Protein AF-A0A6L8L0B4-F1 (afdb_monomer)

Sequence (267 aa):
MIQTVIGEPSALVSAFKAFNPDYVDDYWLIHGLTADYLEGDASVHADRLAQELIRVMINWGATLRRAPAPRPVGEISDFLQRKEVFQAIATLSALRLTPPRIESKLRAADRLTELDRRVLELLTMLSDGLFINCTNATYPMKAMLLLTCYTCAFDGQVRDGAQNGGFSGMRGSRFLMADLSNEHTVTVQKIIHMPYILGCAWNDHQDKIVAALTATGQPRLMQLATHPARVFDILLFMQNSRTSAKNGALLRLAQPDRNWYRLVLQT

Structure (mmCIF, N/CA/C/O backbone):
data_AF-A0A6L8L0B4-F1
#
_entry.id   AF-A0A6L8L0B4-F1
#
loop_
_atom_site.group_PDB
_atom_site.id
_atom_site.type_symbol
_atom_site.label_atom_id
_atom_site.label_alt_id
_atom_site.label_comp_id
_atom_site.label_asym_id
_atom_site.label_entity_id
_atom_site.label_seq_id
_atom_site.pdbx_PDB_ins_code
_atom_site.Cartn_x
_atom_site.Cartn_y
_atom_site.Cartn_z
_atom_site.occupancy
_atom_site.B_iso_or_equiv
_atom_site.auth_seq_id
_atom_site.auth_comp_id
_atom_site.auth_asym_id
_atom_site.auth_atom_id
_atom_site.pdbx_PDB_model_num
ATOM 1 N N . MET A 1 1 ? 18.599 -13.790 -11.659 1.00 47.91 1 MET A N 1
ATOM 2 C CA . MET A 1 1 ? 18.638 -12.375 -11.233 1.00 47.91 1 MET A CA 1
ATOM 3 C C . MET A 1 1 ? 17.394 -11.722 -11.799 1.00 47.91 1 MET A C 1
ATOM 5 O O . MET A 1 1 ? 17.176 -11.849 -12.998 1.00 47.91 1 MET A O 1
ATOM 9 N N . ILE A 1 2 ? 16.546 -11.145 -10.949 1.00 59.59 2 ILE A N 1
ATOM 10 C CA . ILE A 1 2 ? 15.384 -10.379 -11.410 1.00 59.59 2 ILE A CA 1
ATOM 11 C C . ILE A 1 2 ? 15.947 -9.072 -11.958 1.00 59.59 2 ILE A C 1
ATOM 13 O O . ILE A 1 2 ? 16.575 -8.332 -11.211 1.00 59.59 2 ILE A O 1
ATOM 17 N N . GLN A 1 3 ? 15.815 -8.840 -13.261 1.00 63.22 3 GLN A N 1
ATOM 18 C CA . GLN A 1 3 ? 16.239 -7.580 -13.864 1.00 63.22 3 GLN A CA 1
ATOM 19 C C . GLN A 1 3 ? 15.029 -6.663 -13.931 1.00 63.22 3 GLN A C 1
ATOM 21 O O . GLN A 1 3 ? 14.022 -6.989 -14.559 1.00 63.22 3 GLN A O 1
ATOM 26 N N . THR A 1 4 ? 15.118 -5.510 -13.285 1.00 75.88 4 THR A N 1
ATOM 27 C CA . THR A 1 4 ? 14.091 -4.481 -13.398 1.00 75.88 4 THR A CA 1
ATOM 28 C C . THR A 1 4 ? 14.592 -3.372 -14.299 1.00 75.88 4 THR A C 1
ATOM 30 O O . THR A 1 4 ? 15.689 -2.858 -14.095 1.00 75.88 4 THR A O 1
ATOM 33 N N . VAL A 1 5 ? 13.808 -3.020 -15.316 1.00 76.56 5 VAL A N 1
ATOM 34 C CA . VAL A 1 5 ? 14.120 -1.907 -16.223 1.00 76.56 5 VAL A CA 1
ATOM 35 C C . VAL A 1 5 ? 13.080 -0.823 -16.021 1.00 76.56 5 VAL A C 1
ATOM 37 O O . VAL A 1 5 ? 11.884 -1.094 -16.127 1.00 76.56 5 VAL A O 1
ATOM 40 N N . ILE A 1 6 ? 13.541 0.395 -15.758 1.00 84.25 6 ILE A N 1
ATOM 41 C CA . ILE A 1 6 ? 12.694 1.577 -15.623 1.00 84.25 6 ILE A CA 1
ATOM 42 C C . ILE A 1 6 ? 12.699 2.358 -16.938 1.00 84.25 6 ILE A C 1
ATOM 44 O O . ILE A 1 6 ? 13.766 2.615 -17.507 1.00 84.25 6 ILE A O 1
ATOM 48 N N . GLY A 1 7 ? 11.509 2.748 -17.398 1.00 83.50 7 GLY A N 1
ATOM 49 C CA . GLY A 1 7 ? 11.293 3.514 -18.626 1.00 83.50 7 GLY A CA 1
ATOM 50 C C . GLY A 1 7 ? 12.016 4.863 -18.651 1.00 83.50 7 GLY A C 1
ATOM 51 O O . GLY A 1 7 ? 12.617 5.294 -17.666 1.00 83.50 7 GLY A O 1
ATOM 52 N N . GLU A 1 8 ? 11.990 5.536 -19.799 1.00 89.88 8 GLU A N 1
ATOM 53 C CA . GLU A 1 8 ? 12.681 6.816 -19.984 1.00 89.88 8 GLU A CA 1
ATOM 54 C C . GLU A 1 8 ? 12.190 7.902 -19.009 1.00 89.88 8 GLU A C 1
ATOM 56 O O . GLU A 1 8 ? 10.998 7.935 -18.687 1.00 89.88 8 GLU A O 1
ATOM 61 N N . PRO A 1 9 ? 13.059 8.831 -18.557 1.00 91.00 9 PRO A N 1
ATOM 62 C CA . PRO A 1 9 ? 12.682 9.859 -17.584 1.00 91.00 9 PRO A CA 1
ATOM 63 C C . PRO A 1 9 ? 11.432 10.660 -17.977 1.00 91.00 9 PRO A C 1
ATOM 65 O O . PRO A 1 9 ? 10.563 10.905 -17.143 1.00 91.00 9 PRO A O 1
ATOM 68 N N . SER A 1 10 ? 11.286 11.013 -19.258 1.00 91.12 10 SER A N 1
ATOM 69 C CA . SER A 1 10 ? 10.114 11.737 -19.772 1.00 91.12 10 SER A CA 1
ATOM 70 C C . SER A 1 10 ? 8.813 10.933 -19.656 1.00 91.12 10 SER A C 1
ATOM 72 O O . SER A 1 10 ? 7.756 11.504 -19.363 1.00 91.12 10 SER A O 1
ATOM 74 N N . ALA A 1 11 ? 8.878 9.610 -19.832 1.00 91.31 11 ALA A N 1
ATOM 75 C CA . ALA A 1 11 ? 7.741 8.715 -19.655 1.00 91.31 11 ALA A CA 1
ATOM 76 C C . ALA A 1 11 ? 7.342 8.614 -18.175 1.00 91.31 11 ALA A C 1
ATOM 78 O O . ALA A 1 11 ? 6.152 8.677 -17.869 1.00 91.31 11 ALA A O 1
ATOM 79 N N . LEU A 1 12 ? 8.318 8.552 -17.259 1.00 93.81 12 LEU A N 1
ATOM 80 C CA . LEU A 1 12 ? 8.064 8.564 -15.812 1.00 93.81 12 LEU A CA 1
ATOM 81 C C . LEU A 1 12 ? 7.389 9.865 -15.366 1.00 93.81 12 LEU A C 1
ATOM 83 O O . LEU A 1 12 ? 6.350 9.823 -14.712 1.00 93.81 12 LEU A O 1
ATOM 87 N N . VAL A 1 13 ? 7.930 11.023 -15.768 1.00 95.25 13 VAL A N 1
ATOM 88 C CA . VAL A 1 13 ? 7.341 12.339 -15.457 1.00 95.25 13 VAL A CA 1
ATOM 89 C C . VAL A 1 13 ? 5.900 12.415 -15.958 1.00 95.25 13 VAL A C 1
ATOM 91 O O . VAL A 1 13 ? 5.010 12.853 -15.230 1.00 95.25 13 VAL A O 1
ATOM 94 N N . SER A 1 14 ? 5.662 11.962 -17.191 1.00 93.38 14 SER A N 1
ATOM 95 C CA . SER A 1 14 ? 4.324 11.946 -17.787 1.00 93.38 14 SER A CA 1
ATOM 96 C C . SER A 1 14 ? 3.371 11.029 -17.021 1.00 93.38 14 SER A C 1
ATOM 98 O O . SER A 1 14 ? 2.227 11.407 -16.788 1.00 93.38 14 SER A O 1
ATOM 100 N N . ALA A 1 15 ? 3.837 9.850 -16.597 1.00 94.19 15 ALA A N 1
ATOM 101 C CA . ALA A 1 15 ? 3.042 8.911 -15.814 1.00 94.19 15 ALA A CA 1
ATOM 102 C C . ALA A 1 15 ? 2.646 9.501 -14.455 1.00 94.19 15 ALA A C 1
ATOM 104 O O . ALA A 1 15 ? 1.469 9.471 -14.110 1.00 94.19 15 ALA A O 1
ATOM 105 N N . PHE A 1 16 ? 3.591 10.098 -13.722 1.00 95.56 16 PHE A N 1
ATOM 106 C CA . PHE A 1 16 ? 3.298 10.730 -12.434 1.00 95.56 16 PHE A CA 1
ATOM 107 C C . PHE A 1 16 ? 2.322 11.903 -12.569 1.00 95.56 16 PHE A C 1
ATOM 109 O O . PHE A 1 16 ? 1.373 11.987 -11.799 1.00 95.56 16 PHE A O 1
ATOM 116 N N . LYS A 1 17 ? 2.502 12.773 -13.573 1.00 94.69 17 LYS A N 1
ATOM 117 C CA . LYS A 1 17 ? 1.595 13.911 -13.811 1.00 94.69 17 LYS A CA 1
ATOM 118 C C . LYS A 1 17 ? 0.189 13.493 -14.242 1.00 94.69 17 LYS A C 1
ATOM 120 O O . LYS A 1 17 ? -0.758 14.224 -13.984 1.00 94.69 17 LYS A O 1
ATOM 125 N N . ALA A 1 18 ? 0.066 12.370 -14.947 1.00 94.06 18 ALA A N 1
ATOM 126 C CA . ALA A 1 18 ? -1.216 11.870 -15.437 1.00 94.06 18 ALA A CA 1
ATOM 127 C C . ALA A 1 18 ? -1.954 10.987 -14.417 1.00 94.06 18 ALA A C 1
ATOM 129 O O . ALA A 1 18 ? -3.111 10.638 -14.653 1.00 94.06 18 ALA A O 1
ATOM 130 N N . PHE A 1 19 ? -1.306 10.601 -13.314 1.00 94.81 19 PHE A N 1
ATOM 131 C CA . PHE A 1 19 ? -1.956 9.852 -12.246 1.00 94.81 19 PHE A CA 1
ATOM 132 C C . PHE A 1 19 ? -2.970 10.735 -11.511 1.00 94.81 19 PHE A C 1
ATOM 134 O O . PHE A 1 19 ? -2.757 11.935 -11.347 1.00 94.81 19 PHE A O 1
ATOM 141 N N . ASN A 1 20 ? -4.089 10.145 -11.084 1.00 94.38 20 ASN A N 1
ATOM 142 C CA . ASN A 1 20 ? -5.169 10.905 -10.464 1.00 94.38 20 ASN A CA 1
ATOM 143 C C . ASN A 1 20 ? -4.686 11.543 -9.137 1.00 94.38 20 ASN A C 1
ATOM 145 O O . ASN A 1 20 ? -4.297 10.796 -8.231 1.00 94.38 20 ASN A O 1
ATOM 149 N N . PRO A 1 21 ? -4.730 12.883 -8.996 1.00 95.00 21 PRO A N 1
ATOM 150 C CA . PRO A 1 21 ? -4.301 13.563 -7.776 1.00 95.00 21 PRO A CA 1
ATOM 151 C C . PRO A 1 21 ? -5.119 13.162 -6.541 1.00 95.00 21 PRO A C 1
ATOM 153 O O . PRO A 1 21 ? -4.540 13.056 -5.465 1.00 95.00 21 PRO A O 1
ATOM 156 N N . ASP A 1 22 ? -6.404 12.823 -6.680 1.00 96.06 22 ASP A N 1
ATOM 157 C CA . ASP A 1 22 ? -7.256 12.434 -5.545 1.00 96.06 22 ASP A CA 1
ATOM 158 C C . ASP A 1 22 ? -6.711 11.190 -4.830 1.00 96.06 22 ASP A C 1
ATOM 160 O O . ASP A 1 22 ? -6.725 11.091 -3.606 1.00 96.06 22 ASP A O 1
ATOM 164 N N . TYR A 1 23 ? -6.143 10.249 -5.589 1.00 95.88 23 TYR A N 1
ATOM 165 C CA . TYR A 1 23 ? -5.505 9.061 -5.025 1.00 95.88 23 TYR A CA 1
ATOM 166 C C . TYR A 1 23 ? -4.212 9.409 -4.275 1.00 95.88 23 TYR A C 1
ATOM 168 O O . TYR A 1 23 ? -3.834 8.707 -3.336 1.00 95.88 23 TYR A O 1
ATOM 176 N N . VAL A 1 24 ? -3.480 10.438 -4.706 1.00 96.25 24 VAL A N 1
ATOM 177 C CA . VAL A 1 24 ? -2.272 10.915 -4.012 1.00 96.25 24 VAL A CA 1
ATOM 178 C C . VAL A 1 24 ? -2.665 11.596 -2.704 1.00 96.25 24 VAL A C 1
ATOM 180 O O . VAL A 1 24 ? -2.041 11.353 -1.674 1.00 96.25 24 VAL A O 1
ATOM 183 N N . ASP A 1 25 ? -3.734 12.379 -2.735 1.00 96.56 25 ASP A N 1
ATOM 184 C CA . ASP A 1 25 ? -4.245 13.127 -1.592 1.00 96.56 25 ASP A CA 1
ATOM 185 C C . ASP A 1 25 ? -4.822 12.209 -0.516 1.00 96.56 25 ASP A C 1
ATOM 187 O O . ASP A 1 25 ? -4.444 12.312 0.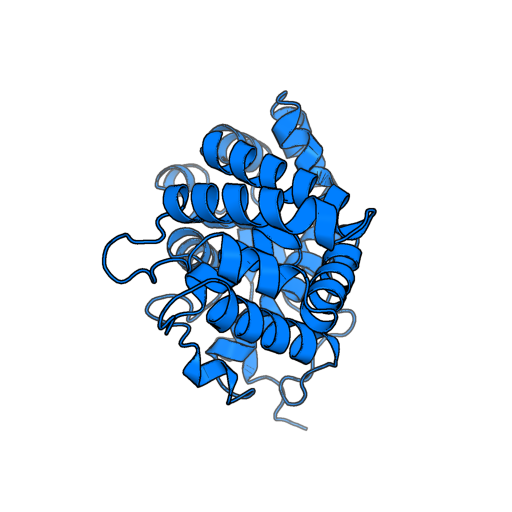652 1.00 96.56 25 ASP A O 1
ATOM 191 N N . ASP A 1 26 ? -5.664 11.254 -0.918 1.00 97.94 26 ASP A N 1
ATOM 192 C CA . ASP A 1 26 ? -6.195 10.223 -0.029 1.00 97.94 26 ASP A CA 1
ATOM 193 C C . ASP A 1 26 ? -5.057 9.395 0.600 1.00 97.94 26 ASP A C 1
ATOM 195 O O . ASP A 1 26 ? -5.096 9.094 1.793 1.00 97.94 26 ASP A O 1
ATOM 199 N N . TYR A 1 27 ? -4.007 9.073 -0.168 1.00 97.75 27 TYR A N 1
ATOM 200 C CA . TYR A 1 27 ? -2.830 8.376 0.357 1.00 97.75 27 TYR A CA 1
ATOM 201 C C . TYR A 1 27 ? -2.120 9.190 1.446 1.00 97.75 27 TYR A C 1
ATOM 203 O O . TYR A 1 27 ? -1.860 8.666 2.529 1.00 97.75 27 TYR A O 1
ATOM 211 N N . TRP A 1 28 ? -1.830 10.469 1.190 1.00 97.50 28 TRP A N 1
ATOM 212 C CA . TRP A 1 28 ? -1.136 11.315 2.162 1.00 97.50 28 TRP A CA 1
ATOM 213 C C . TRP A 1 28 ? -1.956 11.576 3.421 1.00 97.50 28 TRP A C 1
ATOM 215 O O . TRP A 1 28 ? -1.384 11.623 4.509 1.00 97.50 28 TRP A O 1
ATOM 225 N N . LEU A 1 29 ? -3.279 11.694 3.293 1.00 98.12 29 LEU A N 1
ATOM 226 C CA . LEU A 1 29 ? -4.164 11.827 4.443 1.00 98.12 29 LEU A CA 1
ATOM 227 C C . LEU A 1 29 ? -4.059 10.613 5.371 1.00 98.12 29 LEU A C 1
ATOM 229 O O . LEU A 1 29 ? -3.792 10.778 6.561 1.00 98.12 29 LEU A O 1
ATOM 233 N N . ILE A 1 30 ? -4.247 9.400 4.839 1.00 98.44 30 ILE A N 1
ATOM 234 C CA . ILE A 1 30 ? -4.198 8.186 5.666 1.00 98.44 30 ILE A CA 1
ATOM 235 C C . ILE A 1 30 ? -2.802 7.966 6.225 1.00 98.44 30 ILE A C 1
ATOM 237 O O . ILE A 1 30 ? -2.657 7.614 7.393 1.00 98.44 30 ILE A O 1
ATOM 241 N N . HIS A 1 31 ? -1.772 8.214 5.424 1.00 96.00 31 HIS A N 1
ATOM 242 C CA . HIS A 1 31 ? -0.404 8.034 5.871 1.00 96.00 31 HIS A CA 1
ATOM 243 C C . HIS A 1 31 ? -0.030 9.015 6.998 1.00 96.00 31 HIS A C 1
ATOM 245 O O . HIS A 1 31 ? 0.648 8.620 7.945 1.00 96.00 31 HIS A O 1
ATOM 251 N N . GLY A 1 32 ? -0.494 10.269 6.936 1.00 96.75 32 GLY A N 1
ATOM 252 C CA . GLY A 1 32 ? -0.334 11.239 8.025 1.00 96.75 32 GLY A CA 1
ATOM 253 C C . GLY A 1 32 ? -1.047 10.794 9.303 1.00 96.75 32 GLY A C 1
ATOM 254 O O . GLY A 1 32 ? -0.428 10.726 10.358 1.00 96.75 32 GLY A O 1
ATOM 255 N N . LEU A 1 33 ? -2.311 10.375 9.194 1.00 98.25 33 LEU A N 1
ATOM 256 C CA . LEU A 1 33 ? -3.075 9.861 10.339 1.00 98.25 33 LEU A CA 1
ATOM 257 C C . LEU A 1 33 ? -2.487 8.575 10.922 1.00 98.25 33 LEU A C 1
ATOM 259 O O . LEU A 1 33 ? -2.582 8.340 12.122 1.00 98.25 33 LEU A O 1
ATOM 263 N N . THR A 1 34 ? -1.873 7.742 10.083 1.00 97.75 34 THR A N 1
ATOM 264 C CA . THR A 1 34 ? -1.198 6.531 10.548 1.00 97.75 34 THR A CA 1
ATOM 265 C C . THR A 1 34 ? 0.084 6.872 11.301 1.00 97.75 34 THR A C 1
ATOM 267 O O . THR A 1 34 ? 0.393 6.200 12.277 1.00 97.75 34 THR A O 1
ATOM 270 N N . ALA A 1 35 ? 0.814 7.919 10.901 1.00 95.94 35 ALA A N 1
ATOM 271 C CA . ALA A 1 35 ? 1.959 8.403 11.670 1.00 95.94 35 ALA A CA 1
ATOM 272 C C . ALA A 1 35 ? 1.522 8.891 13.060 1.00 95.94 35 ALA A C 1
ATOM 274 O O . ALA A 1 35 ? 2.049 8.392 14.050 1.00 95.94 35 ALA A O 1
ATOM 275 N N . ASP A 1 36 ? 0.490 9.740 13.138 1.00 96.44 36 ASP A N 1
ATOM 276 C CA . ASP A 1 36 ? -0.077 10.198 14.417 1.00 96.44 36 ASP A CA 1
ATOM 277 C C . ASP A 1 36 ? -0.518 9.013 15.295 1.00 96.44 36 ASP A C 1
ATOM 279 O O . ASP A 1 36 ? -0.231 8.964 16.488 1.00 96.44 36 ASP A O 1
ATOM 283 N N . TYR A 1 37 ? -1.179 8.020 14.693 1.00 97.12 37 TYR A N 1
ATOM 284 C CA . TYR A 1 37 ? -1.613 6.802 15.376 1.00 97.12 37 TYR A CA 1
ATOM 285 C C . TYR A 1 37 ? -0.452 5.959 15.916 1.00 97.12 37 TYR A C 1
ATOM 287 O O . TYR A 1 37 ? -0.584 5.404 17.001 1.00 97.12 37 TYR A O 1
ATOM 295 N N . LEU A 1 38 ? 0.667 5.859 15.191 1.00 96.06 38 LEU A N 1
ATOM 296 C CA . LEU A 1 38 ? 1.833 5.068 15.600 1.00 96.06 38 LEU A CA 1
ATOM 297 C C . LEU A 1 38 ? 2.744 5.789 16.604 1.00 96.06 38 LEU A C 1
ATOM 299 O O . LEU A 1 38 ? 3.442 5.125 17.369 1.00 96.06 38 LEU A O 1
ATOM 303 N N . GLU A 1 39 ? 2.777 7.121 16.574 1.00 93.94 39 GLU A N 1
ATOM 304 C CA . GLU A 1 39 ? 3.598 7.948 17.468 1.00 93.94 39 GLU A CA 1
ATOM 305 C C . GLU A 1 39 ? 2.859 8.337 18.759 1.00 93.94 39 GLU A C 1
ATOM 307 O O . GLU A 1 39 ? 3.496 8.565 19.790 1.00 93.94 39 GLU A O 1
ATOM 312 N N . GLY A 1 40 ? 1.528 8.415 18.706 1.00 88.31 40 GLY A N 1
ATOM 313 C CA . GLY A 1 40 ? 0.664 8.814 19.812 1.00 88.31 40 GLY A CA 1
ATOM 314 C C . GLY A 1 40 ? 0.008 7.653 20.560 1.00 88.31 40 GLY A C 1
ATOM 315 O O . GLY A 1 40 ? 0.395 6.488 20.462 1.00 88.31 40 GLY A O 1
ATOM 316 N N . ASP A 1 41 ? -1.026 7.987 21.334 1.00 85.31 41 ASP A N 1
ATOM 317 C CA . ASP A 1 41 ? -1.888 6.989 21.964 1.00 85.31 41 ASP A CA 1
ATOM 318 C C . ASP A 1 41 ? -2.867 6.435 20.920 1.00 85.31 41 ASP A C 1
ATOM 320 O O . ASP A 1 41 ? -3.755 7.144 20.437 1.00 85.31 41 ASP A O 1
ATOM 324 N N . ALA A 1 42 ? -2.710 5.154 20.579 1.00 82.00 42 ALA A N 1
ATOM 325 C CA . ALA A 1 42 ? -3.552 4.461 19.610 1.00 82.00 42 ALA A CA 1
ATOM 326 C C . ALA A 1 42 ? -5.054 4.649 19.888 1.00 82.00 42 ALA A C 1
ATOM 328 O O . ALA A 1 42 ? -5.822 4.805 18.941 1.00 82.00 42 ALA A O 1
ATOM 329 N N . SER A 1 43 ? -5.471 4.700 21.159 1.00 81.12 43 SER A N 1
ATOM 330 C CA . SER A 1 43 ? -6.878 4.891 21.539 1.00 81.12 43 SER A CA 1
ATOM 331 C C . SER A 1 43 ? -7.424 6.272 21.164 1.00 81.12 43 SER A C 1
ATOM 333 O O . SER A 1 43 ? -8.596 6.401 20.822 1.00 81.12 43 SER A O 1
ATOM 335 N N . VAL A 1 44 ? -6.569 7.299 21.145 1.00 88.44 44 VAL A N 1
ATOM 336 C CA . VAL A 1 44 ? -6.939 8.677 20.790 1.00 88.44 44 VAL A CA 1
ATOM 337 C C . VAL A 1 44 ? -7.047 8.851 19.275 1.00 88.44 44 VAL A C 1
ATOM 339 O O . VAL A 1 44 ? -7.895 9.595 18.783 1.00 88.44 44 VAL A O 1
ATOM 342 N N . HIS A 1 45 ? -6.183 8.174 18.519 1.00 94.25 45 HIS A N 1
ATOM 343 C CA . HIS A 1 45 ? -6.058 8.382 17.075 1.00 94.25 45 HIS A CA 1
ATOM 344 C C . HIS A 1 45 ? -6.836 7.361 16.228 1.00 94.25 45 HIS A C 1
ATOM 346 O O . HIS A 1 45 ? -7.128 7.644 15.060 1.00 94.25 45 HIS A O 1
ATOM 352 N N . ALA A 1 46 ? -7.207 6.206 16.794 1.00 96.50 46 ALA A N 1
ATOM 353 C CA . ALA A 1 46 ? -7.885 5.123 16.079 1.00 96.50 46 ALA A CA 1
ATOM 354 C C . ALA A 1 46 ? -9.225 5.545 15.463 1.00 96.50 46 ALA A C 1
ATOM 356 O O . ALA A 1 46 ? -9.469 5.218 14.304 1.00 96.50 46 ALA A O 1
ATOM 357 N N . ASP A 1 47 ? -10.056 6.318 16.172 1.00 96.50 47 ASP A N 1
ATOM 358 C CA . ASP A 1 47 ? -11.367 6.760 15.667 1.00 96.50 47 ASP A CA 1
ATOM 359 C C . ASP A 1 47 ? -11.235 7.587 14.384 1.00 96.50 47 ASP A C 1
ATOM 361 O O . ASP A 1 47 ? -11.905 7.331 13.378 1.00 96.50 47 ASP A O 1
ATOM 365 N N . ARG A 1 48 ? -10.324 8.568 14.398 1.00 96.69 48 ARG A N 1
ATOM 366 C CA . ARG A 1 48 ? -10.090 9.445 13.248 1.00 96.69 48 ARG A CA 1
ATOM 367 C C . ARG A 1 48 ? -9.490 8.675 12.077 1.00 96.69 48 ARG A C 1
ATOM 369 O O . ARG A 1 48 ? -9.909 8.877 10.937 1.00 96.69 48 ARG A O 1
ATOM 376 N N . LEU A 1 49 ? -8.531 7.786 12.348 1.00 98.50 49 LEU A N 1
ATOM 377 C CA . LEU A 1 49 ? -7.944 6.929 11.322 1.00 98.50 49 LEU A CA 1
ATOM 378 C C . LEU A 1 49 ? -8.997 5.989 10.718 1.00 98.50 49 LEU A C 1
ATOM 380 O O . LEU A 1 49 ? -9.066 5.877 9.498 1.00 98.50 49 LEU A O 1
ATOM 384 N N . ALA A 1 50 ? -9.854 5.373 11.535 1.00 98.38 50 ALA A N 1
ATOM 385 C CA . ALA A 1 50 ? -10.936 4.499 11.087 1.00 98.38 50 ALA A CA 1
ATOM 386 C C . ALA A 1 50 ? -11.920 5.234 10.166 1.00 98.38 50 ALA A C 1
ATOM 388 O O . ALA A 1 50 ? -12.245 4.741 9.082 1.00 98.38 50 ALA A O 1
ATOM 389 N N . GLN A 1 51 ? -12.364 6.428 10.571 1.00 98.00 51 GLN A N 1
ATOM 390 C CA . GLN A 1 51 ? -13.295 7.248 9.797 1.00 98.00 51 GLN A CA 1
ATOM 391 C C . G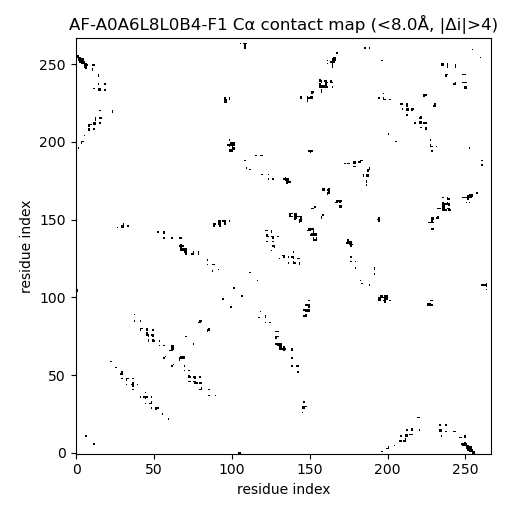LN A 1 51 ? -12.733 7.597 8.413 1.00 98.00 51 GLN A C 1
ATOM 393 O O . GLN A 1 51 ? -13.396 7.371 7.395 1.00 98.00 51 GLN A O 1
ATOM 398 N N . GLU A 1 52 ? -11.507 8.122 8.363 1.00 98.50 52 GLU A N 1
ATOM 399 C CA . GLU A 1 52 ? -10.891 8.521 7.098 1.00 98.50 52 GLU A CA 1
ATOM 400 C C . GLU A 1 52 ? -10.506 7.312 6.246 1.00 98.50 52 GLU A C 1
ATOM 402 O O . GLU A 1 52 ? -10.706 7.338 5.031 1.00 98.50 52 GLU A O 1
ATOM 407 N N . LEU A 1 53 ? -10.040 6.217 6.855 1.00 98.38 53 LEU A N 1
ATOM 408 C CA . LEU A 1 53 ? -9.733 4.984 6.135 1.00 98.38 53 LEU A CA 1
ATOM 409 C C . LEU A 1 53 ? -10.979 4.435 5.437 1.00 98.38 53 LEU A C 1
ATOM 411 O O . LEU A 1 53 ? -10.901 4.084 4.263 1.00 98.38 53 LEU A O 1
ATOM 415 N N . ILE A 1 54 ? -12.140 4.409 6.100 1.00 97.44 54 ILE A N 1
ATOM 416 C CA . ILE A 1 54 ? -13.402 3.997 5.465 1.00 97.44 54 ILE A CA 1
ATOM 417 C C . ILE A 1 54 ? -13.731 4.905 4.279 1.00 97.44 54 ILE A C 1
ATOM 419 O O . ILE A 1 54 ? -14.019 4.399 3.190 1.00 97.44 54 ILE A O 1
ATOM 423 N N . ARG A 1 55 ? -13.668 6.231 4.468 1.00 97.94 55 ARG A N 1
ATOM 424 C CA . ARG A 1 55 ? -13.952 7.208 3.407 1.00 97.94 55 ARG A CA 1
ATOM 425 C C . ARG A 1 55 ? -13.059 6.969 2.189 1.00 97.94 55 ARG A C 1
ATOM 427 O O . ARG A 1 55 ? -13.560 6.852 1.072 1.00 97.94 55 ARG A O 1
ATOM 434 N N . VAL A 1 56 ? -11.752 6.838 2.408 1.00 98.00 56 VAL A N 1
ATOM 435 C CA . VAL A 1 56 ? -10.768 6.580 1.351 1.00 98.00 56 VAL A CA 1
ATOM 436 C C . VAL A 1 56 ? -11.003 5.226 0.689 1.00 98.00 56 VAL A C 1
ATOM 438 O O . VAL A 1 56 ? -10.987 5.128 -0.535 1.00 98.00 56 VAL A O 1
ATOM 441 N N . MET A 1 57 ? -11.287 4.174 1.456 1.00 96.31 57 MET A N 1
ATOM 442 C CA . MET A 1 57 ? -11.563 2.857 0.884 1.00 96.31 57 MET A CA 1
ATOM 443 C C . MET A 1 57 ? -12.807 2.873 -0.010 1.00 96.31 57 MET A C 1
ATOM 445 O O . MET A 1 57 ? -12.786 2.248 -1.072 1.00 96.31 57 MET A O 1
ATOM 449 N N . ILE A 1 58 ? -13.856 3.615 0.365 1.00 95.12 58 ILE A N 1
ATOM 450 C CA . ILE A 1 58 ? -15.049 3.833 -0.470 1.00 95.12 58 ILE A CA 1
ATOM 451 C C . ILE A 1 58 ? -14.688 4.610 -1.741 1.00 95.12 58 ILE A C 1
ATOM 453 O O . ILE A 1 58 ? -15.039 4.159 -2.833 1.00 95.12 58 ILE A O 1
ATOM 457 N N . ASN A 1 59 ? -13.922 5.703 -1.633 1.00 95.06 59 ASN A N 1
ATOM 458 C CA . ASN A 1 59 ? -13.412 6.448 -2.794 1.00 95.06 59 ASN A CA 1
ATOM 459 C C . ASN A 1 59 ? -12.611 5.548 -3.744 1.00 95.06 59 ASN A C 1
ATOM 461 O O . ASN A 1 59 ? -12.713 5.648 -4.965 1.00 95.06 59 ASN A O 1
ATOM 465 N N . TRP A 1 60 ? -11.845 4.614 -3.182 1.00 94.06 60 TRP A N 1
ATOM 466 C CA . TRP A 1 60 ? -11.044 3.646 -3.923 1.00 94.06 60 TRP A CA 1
ATOM 467 C C . TRP A 1 60 ? -11.856 2.425 -4.384 1.00 94.06 60 TRP A C 1
ATOM 469 O O . TRP A 1 60 ? -11.278 1.449 -4.880 1.00 94.06 60 TRP A O 1
ATOM 479 N N . GLY A 1 61 ? -13.184 2.470 -4.259 1.00 91.19 61 GLY A N 1
ATOM 480 C CA . GLY A 1 61 ? -14.127 1.528 -4.849 1.00 91.19 61 GLY A CA 1
ATOM 481 C C . GLY A 1 61 ? -14.652 0.435 -3.920 1.00 91.19 61 GLY A C 1
ATOM 482 O O . GLY A 1 61 ? -15.329 -0.475 -4.403 1.00 91.19 61 GLY A O 1
ATOM 483 N N . ALA A 1 62 ? -14.381 0.485 -2.610 1.00 86.31 62 ALA A N 1
ATOM 484 C CA . ALA A 1 62 ? -15.065 -0.397 -1.661 1.00 86.31 62 ALA A CA 1
ATOM 485 C C . ALA A 1 62 ? -16.582 -0.187 -1.781 1.00 86.31 62 ALA A C 1
ATOM 487 O O . ALA A 1 62 ? -17.025 0.888 -2.174 1.00 86.31 62 ALA A O 1
ATOM 488 N N . THR A 1 63 ? -17.384 -1.214 -1.486 1.00 85.62 63 THR A N 1
ATOM 489 C CA . THR A 1 63 ? -18.847 -1.268 -1.732 1.00 85.62 63 THR A CA 1
ATOM 490 C C . THR A 1 63 ? -19.299 -1.318 -3.203 1.00 85.62 63 THR A C 1
ATOM 492 O O . THR A 1 63 ? -20.457 -1.642 -3.471 1.00 85.62 63 THR A O 1
ATOM 495 N N . LEU A 1 64 ? -18.414 -1.099 -4.185 1.00 85.81 64 LEU A N 1
ATOM 496 C CA . LEU A 1 64 ? -18.770 -1.243 -5.601 1.00 85.81 64 LEU A CA 1
ATOM 497 C C . LEU A 1 64 ? -18.760 -2.713 -6.041 1.00 85.81 64 LEU A C 1
ATOM 499 O O . LEU A 1 64 ? -17.801 -3.434 -5.812 1.00 85.81 64 LEU A O 1
ATOM 503 N N . ARG A 1 65 ? -19.816 -3.153 -6.735 1.00 71.62 65 ARG A N 1
ATOM 504 C CA . ARG A 1 65 ? -19.954 -4.421 -7.494 1.00 71.62 65 ARG A CA 1
ATOM 505 C C . ARG A 1 65 ? -18.916 -5.524 -7.166 1.00 71.62 65 ARG A C 1
ATOM 507 O O . ARG A 1 65 ? -17.888 -5.638 -7.831 1.00 71.62 65 ARG A O 1
ATOM 514 N N . ARG A 1 66 ? -19.250 -6.411 -6.215 1.00 79.50 66 ARG A N 1
ATOM 515 C CA . ARG A 1 66 ? -18.413 -7.526 -5.693 1.00 79.50 66 ARG A CA 1
ATOM 516 C C . ARG A 1 66 ? -17.228 -7.110 -4.802 1.00 79.50 66 ARG A C 1
ATOM 518 O O . ARG A 1 66 ? -16.484 -7.987 -4.371 1.00 79.50 66 ARG A O 1
ATOM 525 N N . ALA A 1 67 ? -17.046 -5.822 -4.520 1.00 86.56 67 ALA A N 1
ATOM 526 C CA . ALA A 1 67 ? -16.190 -5.358 -3.433 1.00 86.56 67 ALA A CA 1
ATOM 527 C C . ALA A 1 67 ? -16.831 -5.667 -2.072 1.00 86.56 67 ALA A C 1
ATOM 529 O O . ALA A 1 67 ? -18.060 -5.643 -1.967 1.00 86.56 67 ALA A O 1
ATOM 530 N N . PRO A 1 68 ? -16.025 -5.919 -1.030 1.00 91.00 68 PRO A N 1
ATOM 531 C CA . PRO A 1 68 ? -16.539 -6.018 0.320 1.00 91.00 68 PRO A CA 1
ATOM 532 C C . PRO A 1 68 ? -17.050 -4.654 0.802 1.00 91.00 68 PRO A C 1
ATOM 534 O O . PRO A 1 68 ? -16.577 -3.597 0.365 1.00 91.00 68 PRO A O 1
ATOM 537 N N . ALA A 1 69 ? -18.006 -4.691 1.725 1.00 94.19 69 ALA A N 1
ATOM 538 C CA . ALA A 1 69 ? -18.394 -3.514 2.487 1.00 94.19 69 ALA A CA 1
ATOM 539 C C . ALA A 1 69 ? -17.430 -3.334 3.671 1.00 94.19 69 ALA A C 1
ATOM 541 O O . ALA A 1 69 ? -17.068 -4.337 4.296 1.00 94.19 69 ALA A O 1
ATOM 542 N N . PRO A 1 70 ? -16.999 -2.101 3.983 1.00 96.38 70 PRO A N 1
ATOM 543 C CA . PRO A 1 70 ? -16.270 -1.845 5.214 1.00 96.38 70 PRO A CA 1
ATOM 544 C C . PRO A 1 70 ? -17.170 -2.093 6.431 1.00 96.38 70 PRO A C 1
ATOM 546 O O . PRO A 1 70 ? -18.394 -1.955 6.351 1.00 96.38 70 PRO A O 1
ATOM 549 N N . ARG A 1 71 ? -16.561 -2.458 7.557 1.00 97.31 71 ARG A N 1
ATOM 550 C CA . ARG A 1 71 ? -17.236 -2.500 8.858 1.00 97.31 71 ARG A CA 1
ATOM 551 C C . ARG A 1 71 ? -17.567 -1.082 9.353 1.00 97.31 71 ARG A C 1
ATOM 553 O O . ARG A 1 71 ? -16.981 -0.113 8.864 1.00 97.31 71 ARG A O 1
ATOM 560 N N . PRO A 1 72 ? -18.499 -0.935 10.311 1.00 97.00 72 PRO A N 1
ATOM 561 C CA . PRO A 1 72 ? -18.768 0.343 10.964 1.00 97.00 72 PRO A CA 1
ATOM 562 C C . PRO A 1 72 ? -17.512 0.965 11.592 1.00 97.00 72 PRO A C 1
ATOM 564 O O . PRO A 1 72 ? -16.634 0.247 12.065 1.00 97.00 72 PRO A O 1
ATOM 567 N N . VAL A 1 73 ? -17.463 2.302 11.656 1.00 96.94 73 VAL A N 1
ATOM 568 C CA . VAL A 1 73 ? -16.314 3.065 12.191 1.00 96.94 73 VAL A CA 1
ATOM 569 C C . VAL A 1 73 ? -15.898 2.576 13.581 1.00 96.94 73 VAL A C 1
ATOM 571 O O . VAL A 1 73 ? -14.714 2.349 13.794 1.00 96.94 73 VAL A O 1
ATOM 574 N N . GLY A 1 74 ? -16.857 2.357 14.490 1.00 97.56 74 GLY A N 1
ATOM 575 C CA . GLY A 1 74 ? -16.570 1.880 15.849 1.00 97.56 74 GLY A CA 1
ATOM 576 C C . GLY A 1 74 ? -15.871 0.518 15.873 1.00 97.56 74 GLY A C 1
ATOM 577 O O . GLY A 1 74 ? -14.855 0.369 16.536 1.00 97.56 74 GLY A O 1
ATOM 578 N N . GLU A 1 75 ? -16.328 -0.443 15.062 1.00 98.12 75 GLU A N 1
ATOM 579 C CA . GLU A 1 75 ? -15.681 -1.762 14.969 1.00 98.12 75 GLU A CA 1
ATOM 580 C C . GLU A 1 75 ? -14.256 -1.673 14.407 1.00 98.12 75 GLU A C 1
ATOM 582 O O . GLU A 1 75 ? -13.367 -2.403 14.849 1.00 98.12 75 GLU A O 1
ATOM 587 N N . ILE A 1 76 ? -14.029 -0.789 13.429 1.00 98.25 76 ILE A N 1
ATOM 588 C CA . ILE A 1 76 ? -12.693 -0.570 12.863 1.00 98.25 76 ILE A CA 1
ATOM 589 C C . ILE A 1 76 ? -11.784 0.132 13.873 1.00 98.25 76 ILE A C 1
ATOM 591 O O . ILE A 1 76 ? -10.615 -0.231 13.977 1.00 98.25 76 ILE A O 1
ATOM 595 N N . SER A 1 77 ? -12.302 1.098 14.631 1.00 97.94 77 SER A N 1
ATOM 596 C CA . SER A 1 77 ? -11.545 1.752 15.698 1.00 97.94 77 SER A CA 1
ATOM 597 C C . SER A 1 77 ? -11.120 0.748 16.768 1.00 97.94 77 SER A C 1
ATOM 599 O O . SER A 1 77 ? -9.929 0.629 17.055 1.00 97.94 77 SER A O 1
ATOM 601 N N . ASP A 1 78 ? -12.054 -0.066 17.266 1.00 97.69 78 ASP A N 1
ATOM 602 C CA . ASP A 1 78 ? -11.765 -1.129 18.234 1.00 97.69 78 ASP A CA 1
ATOM 603 C C . ASP A 1 78 ? -10.733 -2.126 17.688 1.00 97.69 78 ASP A C 1
ATOM 605 O O . ASP A 1 78 ? -9.861 -2.606 18.413 1.00 97.69 78 ASP A O 1
ATOM 609 N N . PHE A 1 79 ? -10.806 -2.445 16.392 1.00 98.12 79 PHE A N 1
ATOM 610 C CA . PHE A 1 79 ? -9.813 -3.272 15.712 1.00 98.12 79 PHE A CA 1
ATOM 611 C C . PHE A 1 79 ? -8.425 -2.617 15.681 1.00 98.12 79 PHE A C 1
ATOM 613 O O . PHE A 1 79 ? -7.442 -3.280 16.010 1.00 98.12 79 PHE A O 1
ATOM 620 N N . LEU A 1 80 ? -8.330 -1.332 15.331 1.00 98.12 80 LEU A N 1
ATOM 621 C CA . LEU A 1 80 ? -7.065 -0.592 15.302 1.00 98.12 80 LEU A CA 1
ATOM 622 C C . LEU A 1 80 ? -6.456 -0.425 16.701 1.00 98.12 80 LEU A C 1
ATOM 624 O O . LEU A 1 80 ? -5.243 -0.310 16.825 1.00 98.12 80 LEU A O 1
ATOM 628 N N . GLN A 1 81 ? -7.249 -0.457 17.767 1.00 96.69 81 GLN A N 1
ATOM 629 C CA . GLN A 1 81 ? -6.735 -0.395 19.140 1.00 96.69 81 GLN A CA 1
ATOM 630 C C . GLN A 1 81 ? -6.125 -1.719 19.627 1.00 96.69 81 GLN A C 1
ATOM 632 O O . GLN A 1 81 ? -5.464 -1.756 20.668 1.00 96.69 81 GLN A O 1
ATOM 637 N N . ARG A 1 82 ? -6.301 -2.821 18.887 1.00 96.62 82 ARG A N 1
ATOM 638 C CA . ARG A 1 82 ? -5.706 -4.109 19.254 1.00 96.62 82 ARG A CA 1
ATOM 639 C C . ARG A 1 82 ? -4.189 -4.049 19.135 1.00 96.62 82 ARG A C 1
ATOM 641 O O . ARG A 1 82 ? -3.635 -3.643 18.111 1.00 96.62 82 ARG A O 1
ATOM 648 N N . LYS A 1 83 ? -3.505 -4.518 20.178 1.00 95.75 83 LYS A N 1
ATOM 649 C CA . LYS A 1 83 ? -2.043 -4.456 20.290 1.00 95.75 83 LYS A CA 1
ATOM 650 C C . LYS A 1 83 ? -1.341 -5.151 19.124 1.00 95.75 83 LYS A C 1
ATOM 652 O O . LYS A 1 83 ? -0.363 -4.631 18.597 1.00 95.75 83 LYS A O 1
ATOM 657 N N . GLU A 1 84 ? -1.833 -6.313 18.717 1.00 96.44 84 GLU A N 1
ATOM 658 C CA . GLU A 1 84 ? -1.288 -7.099 17.614 1.00 96.44 84 GLU A CA 1
ATOM 659 C C . GLU A 1 84 ? -1.407 -6.380 16.261 1.00 96.44 84 GLU A C 1
ATOM 661 O O . GLU A 1 84 ? -0.481 -6.436 15.452 1.00 96.44 84 GLU A O 1
ATOM 666 N N . VAL A 1 85 ? -2.495 -5.633 16.046 1.00 96.94 85 VAL A N 1
ATOM 667 C CA . VAL A 1 85 ? -2.716 -4.836 14.831 1.00 96.94 85 VAL A CA 1
ATOM 668 C C . VAL A 1 85 ? -1.762 -3.650 14.812 1.00 96.94 85 VAL A C 1
ATOM 670 O O . VAL A 1 85 ? -1.045 -3.462 13.827 1.00 96.94 85 VAL A O 1
ATOM 673 N N . PHE A 1 86 ? -1.690 -2.909 15.922 1.00 96.69 86 PHE A N 1
ATOM 674 C CA . PHE A 1 86 ? -0.753 -1.799 16.090 1.00 96.69 86 PHE A CA 1
ATOM 675 C C . PHE A 1 86 ? 0.685 -2.239 15.793 1.00 96.69 86 PHE A C 1
ATOM 677 O O . PHE A 1 86 ? 1.376 -1.636 14.973 1.00 96.69 86 PHE A O 1
ATOM 684 N N . GLN A 1 87 ? 1.129 -3.334 16.418 1.00 95.94 87 GLN A N 1
ATOM 685 C CA . GLN A 1 87 ? 2.488 -3.850 16.256 1.00 95.94 87 GLN A CA 1
ATOM 686 C C . GLN A 1 87 ? 2.776 -4.299 14.820 1.00 95.94 87 GLN A C 1
ATOM 688 O O . GLN A 1 87 ? 3.865 -4.034 14.304 1.00 95.94 87 GLN A O 1
ATOM 693 N N . ALA A 1 88 ? 1.821 -4.953 14.157 1.00 96.50 88 ALA A N 1
ATOM 694 C CA . ALA A 1 88 ? 1.983 -5.381 12.773 1.00 96.50 88 ALA A CA 1
ATOM 695 C C . ALA A 1 88 ? 2.080 -4.191 11.802 1.00 96.50 88 ALA A C 1
ATOM 697 O O . ALA A 1 88 ? 2.964 -4.181 10.941 1.00 96.50 88 ALA A O 1
ATOM 698 N N . ILE A 1 89 ? 1.238 -3.162 11.972 1.00 97.50 89 ILE A N 1
ATOM 699 C CA . ILE A 1 89 ? 1.314 -1.920 11.186 1.00 97.50 89 ILE A CA 1
ATOM 700 C C . ILE A 1 89 ? 2.661 -1.232 11.436 1.00 97.50 89 ILE A C 1
ATOM 702 O O . ILE A 1 89 ? 3.374 -0.942 10.478 1.00 97.50 89 ILE A O 1
ATOM 706 N N . ALA A 1 90 ? 3.057 -1.041 12.699 1.00 96.06 90 ALA A N 1
ATOM 707 C CA . ALA A 1 90 ? 4.325 -0.407 13.063 1.00 96.06 90 ALA A CA 1
ATOM 708 C C . ALA A 1 90 ? 5.538 -1.116 12.433 1.00 96.06 90 ALA A C 1
ATOM 710 O O . ALA A 1 90 ? 6.409 -0.469 11.848 1.00 96.06 90 ALA A O 1
ATOM 711 N N . THR A 1 91 ? 5.565 -2.452 12.508 1.00 94.62 91 THR A N 1
ATOM 712 C CA . THR A 1 91 ? 6.657 -3.282 11.977 1.00 94.62 91 THR A CA 1
ATOM 713 C C . THR A 1 91 ? 6.833 -3.086 10.475 1.00 94.62 91 THR A C 1
ATOM 715 O O . THR A 1 91 ? 7.950 -2.881 10.004 1.00 94.62 91 THR A O 1
ATOM 718 N N . LEU A 1 92 ? 5.740 -3.129 9.708 1.00 95.12 92 LEU A N 1
ATOM 719 C CA . LEU A 1 92 ? 5.815 -2.967 8.257 1.00 95.12 92 LEU A CA 1
ATOM 720 C C . LEU A 1 92 ? 6.059 -1.508 7.847 1.00 95.12 92 LEU A C 1
ATOM 722 O O . LEU A 1 92 ? 6.829 -1.268 6.917 1.00 95.12 92 LEU A O 1
ATOM 726 N N . SER A 1 93 ? 5.485 -0.537 8.564 1.00 94.81 93 SER A N 1
ATOM 727 C CA . SER A 1 93 ? 5.722 0.897 8.336 1.00 94.81 93 SER A CA 1
ATOM 728 C C . SER A 1 93 ? 7.187 1.292 8.518 1.00 94.81 93 SER A C 1
ATOM 730 O O . SER A 1 93 ? 7.691 2.146 7.784 1.00 94.81 93 SER A O 1
ATOM 732 N N . ALA A 1 94 ? 7.899 0.649 9.449 1.00 92.81 94 ALA A N 1
ATOM 733 C CA . ALA A 1 94 ? 9.327 0.876 9.665 1.00 92.81 94 ALA A CA 1
ATOM 734 C C . ALA A 1 94 ? 10.187 0.500 8.442 1.00 92.81 94 ALA A C 1
ATOM 736 O O . ALA A 1 94 ? 11.271 1.052 8.254 1.00 92.81 94 ALA A O 1
ATOM 737 N N . LEU A 1 95 ? 9.696 -0.393 7.576 1.00 90.25 95 LEU A N 1
ATOM 738 C CA . LEU A 1 95 ? 10.402 -0.844 6.375 1.00 90.25 95 LEU A CA 1
ATOM 739 C C . LEU A 1 95 ? 10.145 0.038 5.145 1.00 90.25 95 LEU A C 1
ATOM 741 O O . LEU A 1 95 ? 10.730 -0.218 4.094 1.00 90.25 95 LEU A O 1
ATOM 745 N N . ARG A 1 96 ? 9.306 1.084 5.229 1.00 90.19 96 ARG A N 1
ATOM 746 C CA . ARG A 1 96 ? 8.944 1.880 4.038 1.00 90.19 96 ARG A CA 1
ATOM 747 C C . ARG A 1 96 ? 10.140 2.566 3.375 1.00 90.19 96 ARG A C 1
ATOM 749 O O . ARG A 1 96 ? 10.176 2.658 2.155 1.00 90.19 96 ARG A O 1
ATOM 756 N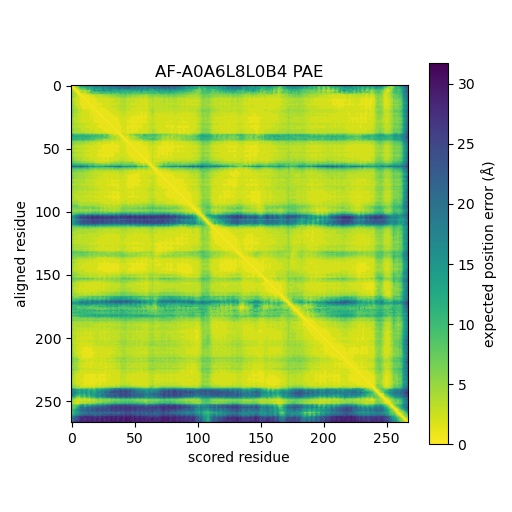 N . LEU A 1 97 ? 11.097 3.061 4.167 1.00 85.88 97 LEU A N 1
ATOM 757 C CA . LEU A 1 97 ? 12.260 3.807 3.660 1.00 85.88 97 LEU A CA 1
ATOM 758 C C . LEU A 1 97 ? 13.329 2.878 3.083 1.00 85.88 97 LEU A C 1
ATOM 760 O O . LEU A 1 97 ? 14.060 3.261 2.173 1.00 85.88 97 LEU A O 1
ATOM 764 N N . THR A 1 98 ? 13.385 1.655 3.603 1.00 87.00 98 THR A N 1
ATOM 765 C CA . THR A 1 98 ? 14.362 0.638 3.225 1.00 87.00 98 THR A CA 1
ATOM 766 C C . THR A 1 98 ? 13.595 -0.611 2.803 1.00 87.00 98 THR A C 1
ATOM 768 O O . THR A 1 98 ? 13.530 -1.580 3.566 1.00 87.00 98 THR A O 1
ATOM 771 N N . PRO A 1 99 ? 12.949 -0.583 1.620 1.00 86.25 99 PRO A N 1
ATOM 772 C CA . PRO A 1 99 ? 12.130 -1.695 1.172 1.00 86.25 99 PRO A CA 1
ATOM 773 C C . PRO A 1 99 ? 12.984 -2.968 1.104 1.00 86.25 99 PRO A C 1
ATOM 775 O O . PRO A 1 99 ? 14.161 -2.904 0.728 1.00 86.25 99 PRO A O 1
ATOM 778 N N . PRO A 1 100 ? 12.418 -4.132 1.461 1.00 86.94 100 PRO A N 1
ATOM 779 C CA . PRO A 1 100 ? 13.161 -5.382 1.426 1.00 86.94 100 PRO A CA 1
ATOM 780 C C . PRO A 1 100 ? 13.656 -5.659 0.003 1.00 86.94 100 PRO A C 1
ATOM 782 O O . PRO A 1 100 ? 12.971 -5.349 -0.967 1.00 86.94 100 PRO A O 1
ATOM 785 N N . ARG A 1 101 ? 14.836 -6.266 -0.139 1.00 83.69 101 ARG A N 1
ATOM 786 C CA . ARG A 1 101 ? 15.430 -6.605 -1.441 1.00 83.69 101 ARG A CA 1
ATOM 787 C C . ARG A 1 101 ? 16.020 -8.010 -1.427 1.00 83.69 101 ARG A C 1
ATOM 789 O O . ARG A 1 101 ? 16.308 -8.568 -0.371 1.00 83.69 101 ARG A O 1
ATOM 796 N N . ILE A 1 102 ? 16.198 -8.587 -2.608 1.00 76.38 102 ILE A N 1
ATOM 797 C CA . ILE A 1 102 ? 16.817 -9.904 -2.783 1.00 76.38 102 ILE A CA 1
ATOM 798 C C . ILE A 1 102 ? 18.340 -9.723 -2.840 1.00 76.38 102 ILE A C 1
ATOM 800 O O . ILE A 1 102 ? 18.864 -9.258 -3.848 1.00 76.38 102 ILE A O 1
ATOM 804 N N . GLU A 1 103 ? 19.051 -10.080 -1.767 1.00 65.69 103 GLU A N 1
ATOM 805 C CA . GLU A 1 103 ? 20.510 -9.876 -1.670 1.00 65.69 103 GLU A CA 1
ATOM 806 C C . GLU A 1 103 ? 21.343 -11.005 -2.299 1.00 65.69 103 GLU A C 1
ATOM 808 O O . GLU A 1 103 ? 22.458 -10.775 -2.761 1.00 65.69 103 GLU A O 1
ATOM 813 N N . SER A 1 104 ? 20.805 -12.225 -2.385 1.00 55.06 104 SER A N 1
ATOM 814 C CA . SER A 1 104 ? 21.464 -13.372 -3.021 1.00 55.06 104 SER A CA 1
ATOM 815 C C . SER A 1 104 ? 20.522 -14.049 -4.019 1.00 55.06 104 SER A C 1
ATOM 817 O O . SER A 1 104 ? 19.303 -13.975 -3.896 1.00 55.06 104 SER A O 1
ATOM 819 N N . LYS A 1 105 ? 21.085 -14.650 -5.076 1.00 51.50 105 LYS A N 1
ATOM 820 C CA . LYS A 1 105 ? 20.414 -14.945 -6.360 1.00 51.50 105 LYS A CA 1
ATOM 821 C C . LYS A 1 105 ? 19.109 -15.753 -6.317 1.00 51.50 105 LYS A C 1
ATOM 823 O O . LYS A 1 105 ? 18.470 -15.796 -7.365 1.00 51.50 105 LYS A O 1
ATOM 828 N N . LEU A 1 106 ? 18.689 -16.324 -5.191 1.00 53.41 106 LEU A N 1
ATOM 829 C CA . LEU A 1 106 ? 17.414 -17.014 -5.024 1.00 53.41 106 LEU A CA 1
ATOM 830 C C . LEU A 1 106 ? 16.891 -16.791 -3.602 1.00 53.41 106 LEU A C 1
ATOM 832 O O . LEU A 1 106 ? 17.498 -17.240 -2.634 1.00 53.41 106 LEU A O 1
ATOM 836 N N . ARG A 1 107 ? 15.724 -16.156 -3.473 1.00 59.03 107 ARG A N 1
ATOM 837 C CA . ARG A 1 107 ? 14.890 -16.379 -2.294 1.00 59.03 107 ARG A CA 1
ATOM 838 C C . ARG A 1 107 ? 14.345 -17.795 -2.417 1.00 59.03 107 ARG A C 1
ATOM 840 O O . ARG A 1 107 ? 13.654 -18.083 -3.394 1.00 59.03 107 ARG A O 1
ATOM 847 N N . ALA A 1 108 ? 14.700 -18.664 -1.479 1.00 54.84 108 ALA A N 1
ATOM 848 C CA . ALA A 1 108 ? 14.225 -20.035 -1.477 1.00 54.84 108 ALA A CA 1
ATOM 849 C C . ALA A 1 108 ? 12.682 -20.022 -1.376 1.00 54.84 108 ALA A C 1
ATOM 851 O O . ALA A 1 108 ? 12.128 -19.512 -0.404 1.00 54.84 108 ALA A O 1
ATOM 852 N N . ALA A 1 109 ? 11.986 -20.476 -2.423 1.00 55.44 109 ALA A N 1
ATOM 853 C CA . ALA A 1 109 ? 10.522 -20.439 -2.527 1.00 55.44 109 ALA A CA 1
ATOM 854 C C . ALA A 1 109 ? 9.834 -21.432 -1.569 1.00 55.44 109 ALA A C 1
ATOM 856 O O . ALA A 1 109 ? 8.611 -21.459 -1.455 1.00 55.44 109 ALA A O 1
ATOM 857 N N . ASP A 1 110 ? 10.622 -22.272 -0.903 1.00 54.56 110 ASP A N 1
ATOM 858 C CA . ASP A 1 110 ? 10.186 -23.357 -0.037 1.00 54.56 110 ASP A CA 1
ATOM 859 C C . ASP A 1 110 ? 9.992 -22.930 1.425 1.00 54.56 110 ASP A C 1
ATOM 861 O O . ASP A 1 110 ? 9.390 -23.687 2.188 1.00 54.56 110 ASP A O 1
ATOM 865 N N . ARG A 1 111 ? 10.445 -21.733 1.838 1.00 64.56 111 ARG A N 1
ATOM 866 C CA . ARG A 1 111 ? 10.263 -21.253 3.218 1.00 64.56 111 ARG A CA 1
ATOM 867 C C . ARG A 1 111 ? 9.886 -19.781 3.297 1.00 64.56 111 ARG A C 1
ATOM 869 O O . ARG A 1 111 ? 10.667 -18.902 2.935 1.00 64.56 111 ARG A O 1
ATOM 876 N N . LEU A 1 112 ? 8.717 -19.521 3.886 1.00 74.31 112 LEU A N 1
ATOM 877 C CA . LEU A 1 112 ? 8.352 -18.181 4.327 1.00 74.31 112 LEU A CA 1
ATOM 878 C C . LEU A 1 112 ? 9.356 -17.674 5.363 1.00 74.31 112 LEU A C 1
ATOM 880 O O . LEU A 1 112 ? 9.654 -18.342 6.363 1.00 74.31 112 LEU A O 1
ATOM 884 N N . THR A 1 113 ? 9.855 -16.468 5.122 1.00 84.31 113 THR A N 1
ATOM 885 C CA . THR A 1 113 ? 10.588 -15.692 6.120 1.00 84.31 113 THR A CA 1
ATOM 886 C C . THR A 1 113 ? 9.624 -15.212 7.205 1.00 84.31 113 THR A C 1
ATOM 888 O O . THR A 1 113 ? 8.408 -15.207 7.016 1.00 84.31 113 THR A O 1
ATOM 891 N N . GLU A 1 114 ? 10.154 -14.774 8.346 1.00 86.38 114 GLU A N 1
ATOM 892 C CA . GLU A 1 114 ? 9.321 -14.150 9.382 1.00 86.38 114 GLU A CA 1
ATOM 893 C C . GLU A 1 114 ? 8.562 -12.933 8.837 1.00 86.38 114 GLU A C 1
ATOM 895 O O . GLU A 1 114 ? 7.375 -12.778 9.100 1.00 86.38 114 GLU A O 1
ATOM 900 N N . LEU A 1 115 ? 9.207 -12.120 7.994 1.00 88.56 115 LEU A N 1
ATOM 901 C CA . LEU A 1 115 ? 8.562 -10.964 7.375 1.00 88.56 115 LEU A CA 1
ATOM 902 C C . LEU A 1 115 ? 7.373 -11.367 6.487 1.00 88.56 115 LEU A C 1
ATOM 904 O O . LEU A 1 115 ? 6.348 -10.695 6.511 1.00 88.56 115 LEU A O 1
ATOM 908 N N . ASP A 1 116 ? 7.464 -12.484 5.761 1.00 89.44 116 ASP A N 1
ATOM 909 C CA . ASP A 1 116 ? 6.342 -12.976 4.947 1.00 89.44 116 ASP A CA 1
ATOM 910 C C . ASP A 1 116 ? 5.144 -13.357 5.794 1.00 89.44 116 ASP A C 1
ATOM 912 O O . ASP A 1 116 ? 4.016 -12.996 5.459 1.00 89.44 116 ASP A O 1
ATOM 916 N N . ARG A 1 117 ? 5.393 -14.061 6.905 1.00 89.81 117 ARG A N 1
ATOM 917 C CA . ARG A 1 117 ? 4.333 -14.432 7.843 1.00 89.81 117 ARG A CA 1
ATOM 918 C C . ARG A 1 117 ? 3.648 -13.185 8.378 1.00 89.81 117 ARG A C 1
ATOM 920 O O . ARG A 1 117 ? 2.430 -13.105 8.305 1.00 89.81 117 ARG A O 1
ATOM 927 N N . ARG A 1 118 ? 4.413 -12.161 8.773 1.00 91.44 118 ARG A N 1
ATOM 928 C CA . ARG A 1 118 ? 3.859 -10.874 9.236 1.00 91.44 118 ARG A CA 1
ATOM 929 C C . ARG A 1 118 ? 2.999 -10.175 8.190 1.00 91.44 118 ARG A C 1
ATOM 931 O O . ARG A 1 118 ? 1.958 -9.619 8.532 1.00 91.44 118 ARG A O 1
ATOM 938 N N . VAL A 1 119 ? 3.402 -10.216 6.922 1.00 92.88 119 VAL A N 1
ATOM 939 C CA . VAL A 1 119 ? 2.612 -9.653 5.818 1.00 92.88 119 VAL A CA 1
ATOM 940 C C . VAL A 1 119 ? 1.290 -10.403 5.663 1.00 92.88 119 VAL A C 1
ATOM 942 O O . VAL A 1 119 ? 0.240 -9.770 5.580 1.00 92.88 119 VAL A O 1
ATOM 945 N N . LEU A 1 120 ? 1.313 -11.737 5.652 1.00 93.12 120 LEU A N 1
ATOM 946 C CA . LEU A 1 120 ? 0.105 -12.556 5.496 1.00 93.12 120 LEU A CA 1
ATOM 947 C C . LEU A 1 120 ? -0.825 -12.472 6.716 1.00 93.12 120 LEU A C 1
ATOM 949 O O . LEU A 1 120 ? -2.045 -12.381 6.551 1.00 93.12 120 LEU A O 1
ATOM 953 N N . GLU A 1 121 ? -0.259 -12.440 7.922 1.00 93.69 121 GLU A N 1
ATOM 954 C CA . GLU A 1 121 ? -0.973 -12.209 9.180 1.00 93.69 121 GLU A CA 1
ATOM 955 C C . GLU A 1 121 ? -1.688 -10.859 9.150 1.00 93.69 121 GLU A C 1
ATOM 957 O O . GLU A 1 121 ? -2.904 -10.810 9.339 1.00 93.69 121 GLU A O 1
ATOM 962 N N . LEU A 1 122 ? -0.973 -9.768 8.843 1.00 95.75 122 LEU A N 1
ATOM 963 C CA . LEU A 1 122 ? -1.595 -8.449 8.757 1.00 95.75 122 LEU A CA 1
ATOM 964 C C . LEU A 1 122 ? -2.661 -8.408 7.665 1.00 95.75 122 LEU A C 1
ATOM 966 O O . LEU A 1 122 ? -3.730 -7.851 7.884 1.00 95.75 122 LEU A O 1
ATOM 970 N N . LEU A 1 123 ? -2.417 -9.017 6.505 1.00 95.06 123 LEU A N 1
ATOM 971 C CA . LEU A 1 123 ? -3.400 -9.045 5.424 1.00 95.06 123 LEU A CA 1
ATOM 972 C C . LEU A 1 123 ? -4.703 -9.740 5.847 1.00 95.06 123 LEU A C 1
ATOM 974 O O . LEU A 1 123 ? -5.792 -9.271 5.513 1.00 95.06 123 LEU A O 1
ATOM 978 N N . THR A 1 124 ? -4.586 -10.824 6.614 1.00 94.62 124 THR A N 1
ATOM 979 C CA . THR A 1 124 ? -5.724 -11.552 7.189 1.00 94.62 124 THR A CA 1
ATOM 980 C C . THR A 1 124 ? -6.435 -10.706 8.244 1.00 94.62 124 THR A C 1
ATOM 982 O O . THR A 1 124 ? -7.646 -10.514 8.155 1.00 94.62 124 THR A O 1
ATOM 985 N N . MET A 1 125 ? -5.689 -10.090 9.167 1.00 96.69 125 MET A N 1
ATOM 986 C CA . MET A 1 125 ? -6.251 -9.178 10.169 1.00 96.69 125 MET A CA 1
ATOM 987 C C . MET A 1 125 ? -6.997 -8.003 9.526 1.00 96.69 125 MET A C 1
ATOM 989 O O . MET A 1 125 ? -8.107 -7.687 9.942 1.00 96.69 125 MET A O 1
ATOM 993 N N . LEU A 1 126 ? -6.434 -7.376 8.488 1.00 97.25 126 LEU A N 1
ATOM 994 C CA . LEU A 1 126 ? -7.073 -6.272 7.765 1.00 97.25 126 LEU A CA 1
ATOM 995 C C . LEU A 1 126 ? -8.335 -6.728 7.027 1.00 97.25 126 LEU A C 1
ATOM 997 O O . LEU A 1 126 ? -9.316 -5.992 6.980 1.00 97.25 126 LEU A O 1
ATOM 1001 N N . SER A 1 127 ? -8.334 -7.934 6.458 1.00 95.62 127 SER A N 1
ATOM 1002 C CA . SER A 1 127 ? -9.529 -8.520 5.847 1.00 95.62 127 SER A CA 1
ATOM 1003 C C . SER A 1 127 ? -10.669 -8.658 6.847 1.00 95.62 127 SER A C 1
ATOM 1005 O O . SER A 1 127 ? -11.772 -8.177 6.588 1.00 95.62 127 SER A O 1
ATOM 1007 N N . ASP A 1 128 ? -10.392 -9.265 7.997 1.00 95.44 128 ASP A N 1
ATOM 1008 C CA . ASP A 1 128 ? -11.422 -9.590 8.981 1.00 95.44 128 ASP A CA 1
ATOM 1009 C C . ASP A 1 128 ? -11.850 -8.368 9.796 1.00 95.44 128 ASP A C 1
ATOM 1011 O O . ASP A 1 128 ? -13.027 -8.232 10.143 1.00 95.44 128 ASP A O 1
ATOM 1015 N N . GLY A 1 129 ? -10.899 -7.478 10.087 1.00 97.06 129 GLY A N 1
ATOM 1016 C CA . GLY A 1 129 ? -11.067 -6.296 10.924 1.00 97.06 129 GLY A CA 1
ATOM 1017 C C . GLY A 1 129 ? -11.631 -5.078 10.203 1.00 97.06 129 GLY A C 1
ATOM 1018 O O . GLY A 1 129 ? -12.306 -4.274 10.836 1.00 97.06 129 GLY A O 1
ATOM 1019 N N . LEU A 1 130 ? -11.409 -4.937 8.890 1.00 97.31 130 LEU A N 1
ATOM 1020 C CA . LEU A 1 130 ? -11.898 -3.773 8.140 1.00 97.31 130 LEU A CA 1
ATOM 1021 C C . LEU A 1 130 ? -13.145 -4.058 7.310 1.00 97.31 130 LEU A C 1
ATOM 1023 O O . LEU A 1 130 ? -13.860 -3.119 6.963 1.00 97.31 130 LEU A O 1
ATOM 1027 N N . PHE A 1 131 ? -13.417 -5.316 6.963 1.00 96.69 131 PHE A N 1
ATOM 1028 C CA . PHE A 1 131 ? -14.407 -5.648 5.943 1.00 96.69 131 PHE A CA 1
ATOM 1029 C C . PHE A 1 131 ? -15.372 -6.756 6.372 1.00 96.69 131 PHE A C 1
ATOM 1031 O O . PHE A 1 131 ? -15.036 -7.672 7.118 1.00 96.69 131 PHE A O 1
ATOM 1038 N N . ILE A 1 132 ? -16.592 -6.696 5.839 1.00 93.75 132 ILE A N 1
ATOM 1039 C CA . ILE A 1 132 ? -17.621 -7.721 6.019 1.00 93.75 132 ILE A CA 1
ATOM 1040 C C . ILE A 1 132 ? -17.460 -8.775 4.918 1.00 93.75 132 ILE A C 1
ATOM 1042 O O . ILE A 1 132 ? -17.569 -8.455 3.731 1.00 93.75 132 ILE A O 1
ATOM 1046 N N . ASN A 1 133 ? -17.243 -10.037 5.309 1.00 87.06 133 ASN A N 1
ATOM 1047 C CA . ASN A 1 133 ? -17.160 -11.199 4.412 1.00 87.06 133 ASN A CA 1
ATOM 1048 C C . ASN A 1 133 ? -16.188 -11.000 3.232 1.00 87.06 133 ASN A C 1
ATOM 1050 O O . ASN A 1 133 ? -16.502 -11.323 2.083 1.00 87.06 133 ASN A O 1
ATOM 1054 N N . CYS A 1 134 ? -15.008 -10.431 3.491 1.00 89.38 134 CYS A N 1
ATOM 1055 C CA . CYS A 1 134 ? -14.020 -10.194 2.448 1.00 89.38 134 CYS A CA 1
ATOM 1056 C C . CYS A 1 134 ? -13.400 -11.511 1.966 1.00 89.38 134 CYS A C 1
ATOM 1058 O O . CYS A 1 134 ? -12.694 -12.197 2.694 1.00 89.38 134 CYS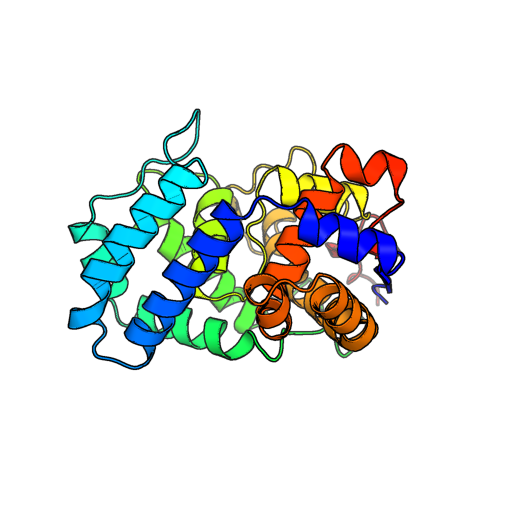 A O 1
ATOM 1060 N N . THR A 1 135 ? -13.643 -11.863 0.704 1.00 86.69 135 THR A N 1
ATOM 1061 C CA . THR A 1 135 ? -13.097 -13.091 0.105 1.00 86.69 135 THR A CA 1
ATOM 1062 C C . THR A 1 135 ? -11.914 -12.833 -0.825 1.00 86.69 135 THR A C 1
ATOM 1064 O O . THR A 1 135 ? -11.401 -13.778 -1.419 1.00 86.69 135 THR A O 1
ATOM 1067 N N . ASN A 1 136 ? -11.500 -11.576 -1.023 1.00 87.25 136 ASN A N 1
ATOM 1068 C CA . ASN A 1 136 ? -10.453 -11.189 -1.971 1.00 87.25 136 ASN A CA 1
ATOM 1069 C C . ASN A 1 136 ? -9.496 -10.162 -1.352 1.00 87.25 136 ASN A C 1
ATOM 1071 O O . ASN A 1 136 ? -9.926 -9.099 -0.915 1.00 87.25 136 ASN A O 1
ATOM 1075 N N . ALA A 1 137 ? -8.199 -10.444 -1.430 1.00 88.44 137 ALA A N 1
ATOM 1076 C CA . ALA A 1 137 ? -7.116 -9.644 -0.886 1.00 88.44 137 ALA A CA 1
ATOM 1077 C C . ALA A 1 137 ? -6.976 -8.236 -1.491 1.00 88.44 137 ALA A C 1
ATOM 1079 O O . ALA A 1 137 ? -6.277 -7.420 -0.909 1.00 88.44 137 ALA A O 1
ATOM 1080 N N . THR A 1 138 ? -7.626 -7.892 -2.612 1.00 90.56 138 THR A N 1
ATOM 1081 C CA . THR A 1 138 ? -7.485 -6.556 -3.235 1.00 90.56 138 THR A CA 1
ATOM 1082 C C . THR A 1 138 ? -7.739 -5.390 -2.267 1.00 90.56 138 THR A C 1
ATOM 1084 O O . THR A 1 138 ? -6.979 -4.426 -2.266 1.00 90.56 13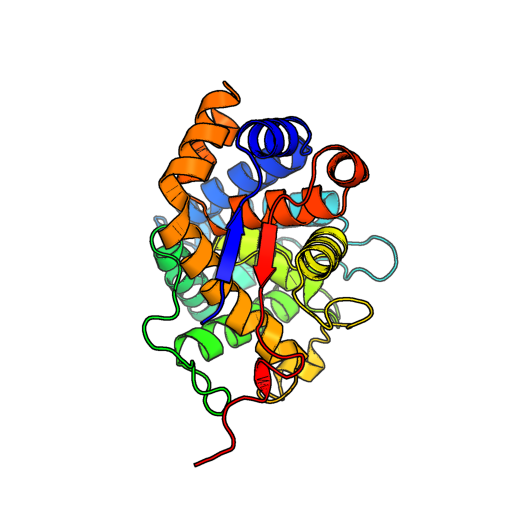8 THR A O 1
ATOM 1087 N N . TYR A 1 139 ? -8.795 -5.436 -1.452 1.00 93.12 139 TYR A N 1
ATOM 1088 C CA . TYR A 1 139 ? -9.101 -4.339 -0.520 1.00 93.12 139 TYR A CA 1
ATOM 1089 C C . TYR A 1 139 ? -8.220 -4.362 0.736 1.00 93.12 139 TYR A C 1
ATOM 1091 O O . TYR A 1 139 ? -7.688 -3.312 1.090 1.00 93.12 139 TYR A O 1
ATOM 1099 N N . PRO A 1 140 ? -7.957 -5.525 1.352 1.00 95.00 140 PRO A N 1
ATOM 1100 C CA . PRO A 1 140 ? -6.933 -5.638 2.388 1.00 95.00 140 PRO A CA 1
ATOM 1101 C C . PRO A 1 140 ? -5.543 -5.149 1.940 1.00 95.00 140 PRO A C 1
ATOM 1103 O O . PRO A 1 140 ? -4.874 -4.449 2.692 1.00 95.00 140 PRO A O 1
ATOM 1106 N N . MET A 1 141 ? -5.130 -5.415 0.695 1.00 94.94 141 MET A N 1
ATOM 1107 C CA . MET A 1 141 ? -3.867 -4.916 0.129 1.00 94.94 141 MET A CA 1
ATOM 1108 C C . MET A 1 141 ? -3.874 -3.393 -0.065 1.00 94.94 141 MET A C 1
ATOM 1110 O O . MET A 1 141 ? -2.874 -2.738 0.220 1.00 94.94 141 MET A O 1
ATOM 1114 N N . LYS A 1 142 ? -4.999 -2.800 -0.496 1.00 96.38 142 LYS A N 1
ATOM 1115 C CA . LYS A 1 142 ? -5.173 -1.334 -0.519 1.00 96.38 142 LYS A CA 1
ATOM 1116 C C . LYS A 1 142 ? -5.003 -0.729 0.874 1.00 96.38 142 LYS A C 1
ATOM 1118 O O . LYS A 1 142 ? -4.251 0.228 1.025 1.00 96.38 142 LYS A O 1
ATOM 1123 N N . ALA A 1 143 ? -5.656 -1.308 1.880 1.00 97.62 143 ALA A N 1
ATOM 1124 C CA . ALA A 1 143 ? -5.516 -0.863 3.263 1.00 97.62 143 ALA A CA 1
ATOM 1125 C C . ALA A 1 143 ? -4.064 -1.002 3.753 1.00 97.62 143 ALA A C 1
ATOM 1127 O O . ALA A 1 143 ? -3.531 -0.075 4.351 1.00 97.62 143 ALA A O 1
ATOM 1128 N N . MET A 1 144 ? -3.385 -2.107 3.426 1.00 97.38 144 MET A N 1
ATOM 1129 C CA . MET A 1 144 ? -1.974 -2.304 3.766 1.00 97.38 144 MET A CA 1
ATOM 1130 C C . MET A 1 144 ? -1.066 -1.245 3.124 1.00 97.38 144 MET A C 1
ATOM 1132 O O . MET A 1 144 ? -0.204 -0.702 3.814 1.00 97.38 144 MET A O 1
ATOM 1136 N N . LEU A 1 145 ? -1.265 -0.906 1.842 1.00 97.62 145 LEU A N 1
ATOM 1137 C CA . LEU A 1 145 ? -0.536 0.186 1.181 1.00 97.62 145 LEU A CA 1
ATOM 1138 C C . LEU A 1 145 ? -0.747 1.514 1.920 1.00 97.62 145 LEU A C 1
ATOM 1140 O O . LEU A 1 145 ? 0.226 2.208 2.199 1.00 97.62 145 LEU A O 1
ATOM 1144 N N . LEU A 1 146 ? -2.001 1.857 2.223 1.00 98.06 146 LEU A N 1
ATOM 1145 C CA . LEU A 1 146 ? -2.370 3.123 2.859 1.00 98.06 146 LEU A CA 1
ATOM 1146 C C . LEU A 1 146 ? -1.795 3.259 4.276 1.00 98.06 146 LEU A C 1
ATOM 1148 O O . LEU A 1 146 ? -1.301 4.325 4.632 1.00 98.06 146 LEU A O 1
ATOM 1152 N N . LEU A 1 147 ? -1.837 2.180 5.060 1.00 98.12 147 LEU A N 1
ATOM 1153 C CA . LEU A 1 147 ? -1.391 2.172 6.455 1.00 98.12 147 LEU A CA 1
ATOM 1154 C C . LEU A 1 147 ? 0.131 2.037 6.589 1.00 98.12 147 LEU A C 1
ATOM 1156 O O . LEU A 1 147 ? 0.723 2.609 7.496 1.00 98.12 147 LEU A O 1
ATOM 1160 N N . THR A 1 148 ? 0.784 1.270 5.710 1.00 97.06 148 THR A N 1
ATOM 1161 C CA . THR A 1 148 ? 2.193 0.884 5.928 1.00 97.06 148 THR A CA 1
ATOM 1162 C C . THR A 1 148 ? 3.157 1.355 4.850 1.00 97.06 148 THR A C 1
ATOM 1164 O O . THR A 1 148 ? 4.356 1.452 5.099 1.00 97.06 148 THR A O 1
ATOM 1167 N N . CYS A 1 149 ? 2.674 1.626 3.633 1.00 96.19 149 CYS A N 1
ATOM 1168 C CA . CYS A 1 149 ? 3.527 1.826 2.458 1.00 96.19 149 CYS A CA 1
ATOM 1169 C C . CYS A 1 149 ? 4.565 0.691 2.257 1.00 96.19 149 CYS A C 1
ATOM 1171 O O . CYS A 1 149 ? 5.630 0.896 1.676 1.00 96.19 149 CYS A O 1
ATOM 1173 N N . TYR A 1 150 ? 4.271 -0.524 2.727 1.00 93.62 150 TYR A N 1
ATOM 1174 C CA . TYR A 1 150 ? 5.177 -1.666 2.592 1.00 93.62 150 TYR A CA 1
ATOM 1175 C C . TYR A 1 150 ? 5.150 -2.275 1.182 1.00 93.62 150 TYR A C 1
ATOM 1177 O O . TYR A 1 150 ? 6.177 -2.668 0.631 1.00 93.62 150 TYR A O 1
ATOM 1185 N N . THR A 1 151 ? 3.964 -2.351 0.579 1.00 92.06 151 THR A N 1
ATOM 1186 C CA . THR A 1 151 ? 3.736 -2.970 -0.733 1.00 92.06 151 THR A CA 1
ATOM 1187 C C . THR A 1 151 ? 2.640 -2.236 -1.500 1.00 92.06 151 THR A C 1
ATOM 1189 O O . THR A 1 151 ? 1.931 -1.410 -0.928 1.00 92.06 151 THR A O 1
ATOM 1192 N N . CYS A 1 152 ? 2.512 -2.505 -2.800 1.00 92.44 152 CYS A N 1
ATOM 1193 C CA . CYS A 1 152 ? 1.472 -1.914 -3.642 1.00 92.44 152 CYS A CA 1
ATOM 1194 C C . CYS A 1 152 ? 0.086 -2.531 -3.375 1.00 92.44 152 CYS A C 1
ATOM 1196 O O . CYS A 1 152 ? -0.039 -3.603 -2.788 1.00 92.44 152 CYS A O 1
ATOM 1198 N N . ALA A 1 153 ? -0.978 -1.874 -3.838 1.00 90.25 153 ALA A N 1
ATOM 1199 C CA . ALA A 1 153 ? -2.359 -2.238 -3.518 1.00 90.25 153 ALA A CA 1
ATOM 1200 C C . ALA A 1 153 ? -2.884 -3.498 -4.236 1.00 90.25 153 ALA A C 1
ATOM 1202 O O . ALA A 1 153 ? -3.970 -3.978 -3.911 1.00 90.25 153 ALA A O 1
ATOM 1203 N N . PHE A 1 154 ? -2.161 -4.024 -5.234 1.00 8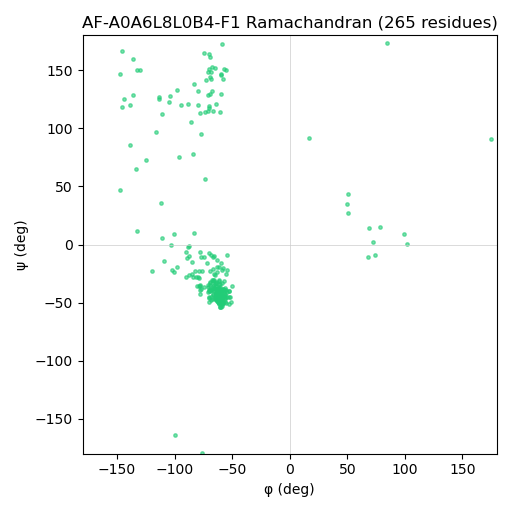4.69 154 PHE A N 1
ATOM 1204 C CA . PHE A 1 154 ? -2.559 -5.214 -6.012 1.00 84.69 154 PHE A CA 1
ATOM 1205 C C . PHE A 1 154 ? -4.000 -5.157 -6.560 1.00 84.69 154 PHE A C 1
ATOM 1207 O O . PHE A 1 154 ? -4.697 -6.173 -6.680 1.00 84.69 154 PHE A O 1
ATOM 1214 N N . ASP A 1 155 ? -4.467 -3.967 -6.930 1.00 88.25 155 ASP A N 1
ATOM 1215 C CA . ASP A 1 155 ? -5.773 -3.816 -7.558 1.00 88.25 155 ASP A CA 1
ATOM 1216 C C . ASP A 1 155 ? -5.764 -4.253 -9.035 1.00 88.25 155 ASP A C 1
ATOM 1218 O O . ASP A 1 155 ? -4.769 -4.754 -9.558 1.00 88.25 155 ASP A O 1
ATOM 1222 N N . GLY A 1 156 ? -6.901 -4.147 -9.727 1.00 87.06 156 GLY A N 1
ATOM 1223 C CA . GLY A 1 156 ? -6.979 -4.539 -11.139 1.00 87.06 156 GLY A CA 1
ATOM 1224 C C . GLY A 1 156 ? -5.940 -3.839 -12.021 1.00 87.06 156 GLY A C 1
ATOM 1225 O O . GLY A 1 156 ? -5.262 -4.506 -12.797 1.00 87.06 156 GLY A O 1
ATOM 1226 N N . GLN A 1 157 ? -5.770 -2.527 -11.852 1.00 90.12 157 GLN A N 1
ATOM 1227 C CA . GLN A 1 157 ? -4.864 -1.718 -12.666 1.00 90.12 157 GLN A CA 1
ATOM 1228 C C . GLN A 1 157 ? -3.404 -2.042 -12.359 1.00 90.12 157 GLN A C 1
ATOM 1230 O O . GLN A 1 157 ? -2.618 -2.260 -13.277 1.00 90.12 157 GLN A O 1
ATOM 1235 N N . VAL A 1 158 ? -3.053 -2.154 -11.078 1.00 91.75 158 VAL A N 1
ATOM 1236 C CA . VAL A 1 158 ? -1.694 -2.492 -10.637 1.00 91.75 158 VAL A CA 1
ATOM 1237 C C . VAL A 1 158 ? -1.304 -3.898 -11.096 1.00 91.75 158 VAL A C 1
ATOM 1239 O O . VAL A 1 158 ? -0.192 -4.109 -11.581 1.00 91.75 158 VAL A O 1
ATOM 1242 N N . ARG A 1 159 ? -2.219 -4.872 -11.002 1.00 89.44 159 ARG A N 1
ATOM 1243 C CA . ARG A 1 159 ? -1.956 -6.257 -11.426 1.00 89.44 159 ARG A CA 1
ATOM 1244 C C . ARG A 1 159 ? -1.798 -6.391 -12.934 1.00 89.44 159 ARG A C 1
ATOM 1246 O O . ARG A 1 159 ? -0.868 -7.060 -13.383 1.00 89.44 159 ARG A O 1
ATOM 1253 N N . ASP A 1 160 ? -2.674 -5.759 -13.707 1.00 88.31 160 ASP A N 1
ATOM 1254 C CA . ASP A 1 160 ? -2.564 -5.755 -15.166 1.00 88.31 160 ASP A CA 1
ATOM 1255 C C . ASP A 1 160 ? -1.315 -4.978 -15.617 1.00 88.31 160 ASP A C 1
ATOM 1257 O O . ASP A 1 160 ? -0.604 -5.402 -16.526 1.00 88.31 160 ASP A O 1
ATOM 1261 N N . GLY A 1 161 ? -0.962 -3.901 -14.913 1.00 90.19 161 GLY A N 1
ATOM 1262 C CA . GLY A 1 161 ? 0.288 -3.175 -15.107 1.00 90.19 161 GLY A CA 1
ATOM 1263 C C . GLY A 1 161 ? 1.517 -4.041 -14.860 1.00 90.19 161 GLY A C 1
ATOM 1264 O O . GLY A 1 161 ? 2.431 -4.070 -15.685 1.00 90.19 161 GLY A O 1
ATOM 1265 N N . ALA A 1 162 ? 1.524 -4.811 -13.770 1.00 88.38 162 ALA A N 1
ATOM 1266 C CA . ALA A 1 162 ? 2.597 -5.754 -13.462 1.00 88.38 162 ALA A CA 1
ATOM 1267 C C . ALA A 1 162 ? 2.700 -6.848 -14.535 1.00 88.38 162 ALA A C 1
ATOM 1269 O O . ALA A 1 162 ? 3.801 -7.164 -14.988 1.00 88.38 162 ALA A O 1
ATOM 1270 N N . GLN A 1 163 ? 1.558 -7.359 -15.011 1.00 86.50 163 GLN A N 1
ATOM 1271 C CA . GLN A 1 163 ? 1.491 -8.310 -16.124 1.00 86.50 163 GLN A CA 1
ATOM 1272 C C . GLN A 1 163 ? 2.094 -7.738 -17.410 1.00 86.50 163 GLN A C 1
ATOM 1274 O O . GLN A 1 163 ? 2.887 -8.419 -18.061 1.00 86.50 163 GLN A O 1
ATOM 1279 N N . ASN A 1 164 ? 1.744 -6.499 -17.764 1.00 86.50 164 ASN A N 1
ATOM 1280 C CA . ASN A 1 164 ? 2.286 -5.795 -18.931 1.00 86.50 164 ASN A CA 1
ATOM 1281 C C . ASN A 1 164 ? 3.791 -5.526 -18.783 1.00 86.50 164 ASN A C 1
ATOM 1283 O O . ASN A 1 164 ? 4.512 -5.465 -19.776 1.00 86.50 164 ASN A O 1
ATOM 1287 N N . GLY A 1 165 ? 4.273 -5.429 -17.543 1.00 84.12 165 GLY A N 1
ATOM 1288 C CA . GLY A 1 165 ? 5.692 -5.354 -17.214 1.00 84.12 165 GLY A CA 1
ATOM 1289 C C . GLY A 1 165 ? 6.420 -6.695 -17.271 1.00 84.12 165 GLY A C 1
ATOM 1290 O O . GLY A 1 165 ? 7.637 -6.712 -17.143 1.00 84.12 165 GLY A O 1
ATOM 1291 N N . GLY A 1 166 ? 5.725 -7.817 -17.469 1.00 81.12 166 GLY A N 1
ATOM 1292 C CA . GLY A 1 166 ? 6.327 -9.152 -17.536 1.00 81.12 166 GLY A CA 1
ATOM 1293 C C . GLY A 1 166 ? 6.174 -10.001 -16.271 1.00 81.12 166 GLY A C 1
ATOM 1294 O O . GLY A 1 166 ? 6.599 -11.155 -16.274 1.00 81.12 166 GLY A O 1
ATOM 1295 N N . PHE A 1 167 ? 5.515 -9.502 -15.218 1.00 81.75 167 PHE A N 1
ATOM 1296 C CA . PHE A 1 167 ? 5.216 -10.302 -14.028 1.00 81.75 167 PHE A CA 1
ATOM 1297 C C . PHE A 1 167 ? 4.034 -11.238 -14.299 1.00 81.75 167 PHE A C 1
ATOM 1299 O O . PHE A 1 167 ? 2.862 -10.860 -14.244 1.00 81.75 167 PHE A O 1
ATOM 1306 N N . SER A 1 168 ? 4.364 -12.468 -14.686 1.00 75.50 168 SER A N 1
ATOM 1307 C CA . SER A 1 168 ? 3.405 -13.417 -15.248 1.00 75.50 168 SER A CA 1
ATOM 1308 C C . SER A 1 168 ? 2.380 -13.964 -14.241 1.00 75.50 168 SER A C 1
ATOM 1310 O O . SER A 1 168 ? 2.622 -14.103 -13.040 1.00 75.50 168 SER A O 1
ATOM 1312 N N . GLY A 1 169 ? 1.197 -14.312 -14.759 1.00 71.75 169 GLY A N 1
ATOM 1313 C CA . GLY A 1 169 ? 0.122 -14.946 -13.995 1.00 71.75 169 GLY A CA 1
ATOM 1314 C C . GLY A 1 169 ? -0.683 -13.978 -13.124 1.00 71.75 169 GLY A C 1
ATOM 1315 O O . GLY A 1 169 ? -1.398 -14.418 -12.225 1.00 71.75 169 GLY A O 1
ATOM 1316 N N . MET A 1 170 ? -0.581 -12.672 -13.345 1.00 75.44 170 MET A N 1
ATOM 1317 C CA . MET A 1 170 ? -1.382 -11.684 -12.613 1.00 75.44 170 MET A CA 1
ATOM 1318 C C . MET A 1 170 ? -2.803 -11.565 -13.177 1.00 75.44 170 MET A C 1
ATOM 1320 O O . MET A 1 170 ? -3.745 -11.281 -12.437 1.00 75.44 170 MET A O 1
ATOM 1324 N N . ARG A 1 171 ? -2.975 -11.857 -14.474 1.00 66.44 171 ARG A N 1
ATOM 1325 C CA . ARG A 1 171 ? -4.262 -11.784 -1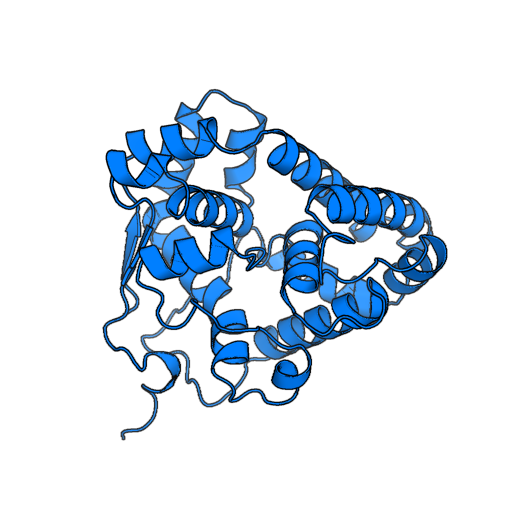5.176 1.00 66.44 171 ARG A CA 1
ATOM 1326 C C . ARG A 1 171 ? -5.211 -12.899 -14.734 1.00 66.44 171 ARG A C 1
ATOM 1328 O O . ARG A 1 171 ? -4.845 -14.068 -14.756 1.00 66.44 171 ARG A O 1
ATOM 1335 N N . GLY A 1 172 ? -6.442 -12.546 -14.364 1.00 61.19 172 GLY A N 1
ATOM 1336 C CA . GLY A 1 172 ? -7.493 -13.512 -14.007 1.00 61.19 172 GLY A CA 1
ATOM 1337 C C . GLY A 1 172 ? -7.329 -14.198 -12.643 1.00 61.19 172 GLY A C 1
ATOM 1338 O O . GLY A 1 172 ? -8.275 -14.831 -12.176 1.00 61.19 172 GLY A O 1
ATOM 1339 N N . SER A 1 173 ? -6.187 -14.024 -11.970 1.00 60.09 173 SER A N 1
ATOM 1340 C CA . SER A 1 173 ? -5.958 -14.522 -10.613 1.00 60.09 173 SER A CA 1
ATOM 1341 C C . SER A 1 173 ? -6.860 -13.778 -9.629 1.00 60.09 173 SER A C 1
ATOM 1343 O O . SER A 1 173 ? -6.746 -12.561 -9.440 1.00 60.09 173 SER A O 1
ATOM 1345 N N . ARG A 1 174 ? -7.796 -14.499 -9.007 1.00 68.38 174 ARG A N 1
ATOM 1346 C CA . ARG A 1 174 ? -8.482 -14.014 -7.807 1.00 68.38 174 ARG A CA 1
ATOM 1347 C C . ARG A 1 174 ? -7.526 -14.263 -6.652 1.00 68.38 174 ARG A C 1
ATOM 1349 O O . ARG A 1 174 ? -7.135 -15.400 -6.442 1.00 68.38 174 ARG A O 1
ATOM 1356 N N . PHE A 1 175 ? -7.123 -13.208 -5.953 1.00 73.19 175 PHE A N 1
ATOM 1357 C CA . PHE A 1 175 ? -6.273 -13.349 -4.777 1.00 73.19 175 PHE A CA 1
ATOM 1358 C C . PHE A 1 175 ? -7.198 -13.643 -3.608 1.00 73.19 175 PHE A C 1
ATOM 1360 O O . PHE A 1 175 ? -7.620 -12.728 -2.909 1.00 73.19 175 PHE A O 1
ATOM 1367 N N . LEU A 1 176 ? -7.661 -14.888 -3.514 1.00 78.25 176 LEU A N 1
ATOM 1368 C CA . LEU A 1 176 ? -8.672 -15.243 -2.533 1.00 78.25 176 LEU A CA 1
ATOM 1369 C C . LEU A 1 176 ? -8.054 -15.261 -1.140 1.00 78.25 176 LEU A C 1
ATOM 1371 O O . LEU A 1 176 ? -6.939 -15.740 -0.960 1.00 78.25 176 LEU A O 1
ATOM 1375 N N . MET A 1 177 ? -8.806 -14.786 -0.150 1.00 81.50 177 MET A N 1
ATOM 1376 C CA . MET A 1 177 ? -8.361 -14.841 1.247 1.00 81.50 177 MET A CA 1
ATOM 1377 C C . MET A 1 177 ? -8.142 -16.287 1.712 1.00 81.50 177 MET A C 1
ATOM 1379 O O . MET A 1 177 ? -7.200 -16.560 2.445 1.00 81.50 177 MET A O 1
ATOM 1383 N N . ALA A 1 178 ? -8.945 -17.232 1.206 1.00 76.25 178 ALA A N 1
ATOM 1384 C CA . ALA A 1 178 ? -8.791 -18.659 1.490 1.00 76.25 178 ALA A CA 1
ATOM 1385 C C . ALA A 1 178 ? -7.417 -19.212 1.067 1.00 76.25 178 ALA A C 1
ATOM 1387 O O . ALA A 1 178 ? -6.873 -20.080 1.749 1.00 76.25 178 ALA A O 1
ATOM 1388 N N . ASP A 1 179 ? -6.826 -18.678 -0.008 1.00 78.31 179 ASP A N 1
ATOM 1389 C CA . ASP A 1 179 ? -5.514 -19.118 -0.494 1.00 78.31 179 ASP A CA 1
ATOM 1390 C C . ASP A 1 179 ? -4.388 -18.723 0.470 1.00 78.31 179 ASP A C 1
ATOM 1392 O O . ASP A 1 179 ? -3.343 -19.369 0.464 1.00 78.31 179 ASP A O 1
ATOM 1396 N N . LEU A 1 180 ? -4.589 -17.699 1.314 1.00 78.88 180 LEU A N 1
ATOM 1397 C CA . LEU A 1 180 ? -3.572 -17.244 2.270 1.00 78.88 180 LEU A CA 1
ATOM 1398 C C . LEU A 1 180 ? -3.269 -18.281 3.355 1.00 78.88 180 LEU A C 1
ATOM 1400 O O . LEU A 1 180 ? -2.186 -18.254 3.927 1.00 78.88 180 LEU A O 1
ATOM 1404 N N . SER A 1 181 ? -4.189 -19.221 3.591 1.00 75.06 181 SER A N 1
ATOM 1405 C CA . SER A 1 181 ? -3.961 -20.362 4.485 1.00 75.06 181 SER A CA 1
ATOM 1406 C C . SER A 1 181 ? -2.994 -21.403 3.907 1.00 75.06 181 SER A C 1
ATOM 1408 O O . SER A 1 181 ? -2.480 -22.242 4.642 1.00 75.06 181 SER A O 1
ATOM 1410 N N . ASN A 1 182 ? -2.732 -21.358 2.594 1.00 79.31 182 ASN A N 1
ATOM 1411 C CA . ASN A 1 182 ? -1.795 -22.240 1.915 1.00 79.31 182 ASN A CA 1
ATOM 1412 C C . ASN A 1 182 ? -0.634 -21.426 1.330 1.00 79.31 182 ASN A C 1
ATOM 1414 O O . ASN A 1 182 ? -0.690 -20.894 0.215 1.00 79.31 182 ASN A O 1
ATOM 1418 N N . GLU A 1 183 ? 0.455 -21.391 2.095 1.00 73.00 183 GLU A N 1
ATOM 1419 C CA . GLU A 1 183 ? 1.669 -20.619 1.818 1.00 73.00 183 GLU A CA 1
ATOM 1420 C C . GLU A 1 183 ? 2.342 -20.984 0.481 1.00 73.00 183 GLU A C 1
ATOM 1422 O O . GLU A 1 183 ? 3.059 -20.176 -0.113 1.00 73.00 183 GLU A O 1
ATOM 1427 N N . HIS A 1 184 ? 2.080 -22.185 -0.040 1.00 72.19 184 HIS A N 1
ATOM 1428 C CA . HIS A 1 184 ? 2.652 -22.677 -1.295 1.00 72.19 184 HIS A CA 1
ATOM 1429 C C . HIS A 1 184 ? 1.833 -22.291 -2.532 1.00 72.19 184 HIS A C 1
ATOM 1431 O O . HIS A 1 184 ? 2.212 -22.616 -3.662 1.00 72.19 184 HIS A O 1
ATOM 1437 N N . THR A 1 185 ? 0.703 -21.598 -2.361 1.00 77.38 185 THR A N 1
ATOM 1438 C CA . THR A 1 185 ? -0.080 -21.132 -3.505 1.00 77.38 185 THR A CA 1
ATOM 1439 C C . THR A 1 185 ? 0.673 -20.046 -4.267 1.00 77.38 185 THR A C 1
ATOM 1441 O O . THR A 1 185 ? 1.297 -19.147 -3.706 1.00 77.38 185 THR A O 1
ATOM 1444 N N . VAL A 1 186 ? 0.558 -20.078 -5.595 1.00 77.19 186 VAL A N 1
ATOM 1445 C CA . VAL A 1 186 ? 1.160 -19.063 -6.475 1.00 77.19 186 VAL A CA 1
ATOM 1446 C C . VAL A 1 186 ? 0.665 -17.652 -6.122 1.00 77.19 186 VAL A C 1
ATOM 1448 O O . VAL A 1 186 ? 1.389 -16.673 -6.292 1.00 77.19 186 VAL A O 1
ATOM 1451 N N . THR A 1 187 ? -0.572 -17.544 -5.633 1.00 78.94 187 THR A N 1
ATOM 1452 C CA . THR A 1 187 ? -1.185 -16.307 -5.138 1.00 78.94 187 THR A CA 1
ATOM 1453 C C . THR A 1 187 ? -0.395 -15.718 -3.972 1.00 78.94 187 THR A C 1
ATOM 1455 O O . THR A 1 187 ? 0.023 -14.562 -4.053 1.00 78.94 187 THR A O 1
ATOM 1458 N N . VAL A 1 188 ? -0.150 -16.512 -2.924 1.00 82.94 188 VAL A N 1
ATOM 1459 C CA . VAL A 1 188 ? 0.625 -16.087 -1.751 1.00 82.94 188 VAL A CA 1
ATOM 1460 C C . VAL A 1 188 ? 2.035 -15.693 -2.162 1.00 82.94 188 VAL A C 1
ATOM 1462 O O . VAL A 1 188 ? 2.478 -14.590 -1.848 1.00 82.94 188 VAL A O 1
ATOM 1465 N N . GLN A 1 189 ? 2.692 -16.529 -2.969 1.00 83.56 189 GLN A N 1
ATOM 1466 C CA . GLN A 1 189 ? 4.041 -16.261 -3.467 1.00 83.56 189 GLN A CA 1
ATOM 1467 C C . GLN A 1 189 ? 4.124 -14.920 -4.220 1.00 83.56 189 GLN A C 1
ATOM 1469 O O . GLN A 1 189 ? 5.062 -14.149 -4.034 1.00 83.56 189 GLN A O 1
ATOM 1474 N N . LYS A 1 190 ? 3.111 -14.558 -5.016 1.00 84.31 190 LYS A N 1
ATOM 1475 C CA . LYS A 1 190 ? 3.056 -13.244 -5.684 1.00 84.31 190 LYS A CA 1
ATOM 1476 C C . LYS A 1 190 ? 2.959 -12.075 -4.710 1.00 84.31 190 LYS A C 1
ATOM 1478 O O . LYS A 1 190 ? 3.651 -11.081 -4.920 1.00 84.31 190 LYS A O 1
ATOM 1483 N N . ILE A 1 191 ? 2.116 -12.187 -3.682 1.00 87.12 191 ILE A N 1
ATOM 1484 C CA . ILE A 1 191 ? 1.941 -11.137 -2.669 1.00 87.12 191 ILE A CA 1
ATOM 1485 C C . ILE A 1 191 ? 3.262 -10.901 -1.935 1.00 87.12 191 ILE A C 1
ATOM 1487 O O . ILE A 1 191 ? 3.733 -9.769 -1.871 1.00 87.12 191 ILE A O 1
ATOM 1491 N N . ILE A 1 192 ? 3.889 -11.969 -1.439 1.00 86.75 192 ILE A N 1
ATOM 1492 C CA . ILE A 1 192 ? 5.061 -11.858 -0.563 1.00 86.75 192 ILE A CA 1
ATOM 1493 C C . ILE A 1 192 ? 6.365 -11.560 -1.315 1.00 86.75 192 ILE A C 1
ATOM 1495 O O . ILE A 1 192 ? 7.314 -11.061 -0.719 1.00 86.75 192 ILE A O 1
ATOM 1499 N N . HIS A 1 193 ? 6.464 -11.864 -2.614 1.00 84.50 193 HIS A N 1
ATOM 1500 C CA . HIS A 1 193 ? 7.671 -11.571 -3.398 1.00 84.50 193 HIS A CA 1
ATOM 1501 C C . HIS A 1 193 ? 7.683 -10.171 -4.008 1.00 84.50 193 HIS A C 1
ATOM 1503 O O . HIS A 1 193 ? 8.762 -9.632 -4.251 1.00 84.50 193 HIS A O 1
ATOM 1509 N N . MET A 1 194 ? 6.522 -9.567 -4.267 1.00 86.56 194 MET A N 1
ATOM 1510 C CA . MET A 1 194 ? 6.474 -8.246 -4.893 1.00 86.56 194 MET A CA 1
ATOM 1511 C C . MET A 1 194 ? 7.230 -7.158 -4.116 1.00 86.56 194 MET A C 1
ATOM 1513 O O . MET A 1 194 ? 8.005 -6.460 -4.765 1.00 86.56 194 MET A O 1
ATOM 1517 N N . PRO A 1 195 ? 7.117 -7.030 -2.777 1.00 89.50 195 PRO A N 1
ATOM 1518 C CA . PRO A 1 195 ? 7.897 -6.047 -2.022 1.00 89.50 195 PRO A CA 1
ATOM 1519 C C . PRO A 1 195 ? 9.400 -6.153 -2.303 1.00 89.50 195 PRO A C 1
ATOM 1521 O O . PRO A 1 195 ? 10.059 -5.143 -2.513 1.00 89.50 195 PRO A O 1
ATOM 1524 N N . TYR A 1 196 ? 9.916 -7.381 -2.409 1.00 87.69 196 TYR A N 1
ATOM 1525 C CA . TYR A 1 196 ? 11.327 -7.658 -2.677 1.00 87.69 196 TYR A CA 1
ATOM 1526 C C . TYR A 1 196 ? 11.744 -7.294 -4.102 1.00 87.69 196 TYR A C 1
ATOM 1528 O O . TYR A 1 196 ? 12.828 -6.758 -4.321 1.00 87.69 196 TYR A O 1
ATOM 1536 N N . ILE A 1 197 ? 10.879 -7.576 -5.079 1.00 86.38 197 ILE A N 1
ATOM 1537 C CA . ILE A 1 197 ? 11.098 -7.206 -6.482 1.00 86.38 197 ILE A CA 1
ATOM 1538 C C . ILE A 1 197 ? 11.141 -5.684 -6.626 1.00 86.38 197 ILE A C 1
ATOM 1540 O O . ILE A 1 197 ? 12.031 -5.145 -7.283 1.00 86.38 197 ILE A O 1
ATOM 1544 N N . LEU A 1 198 ? 10.188 -4.994 -6.001 1.00 88.38 198 LEU A N 1
ATOM 1545 C CA . LEU A 1 198 ? 10.109 -3.539 -6.028 1.00 88.38 198 LEU A CA 1
ATOM 1546 C C . LEU A 1 198 ? 11.251 -2.897 -5.234 1.00 88.38 198 LEU A C 1
ATOM 1548 O O . LEU A 1 198 ? 11.772 -1.875 -5.664 1.00 88.38 198 LEU A O 1
ATOM 1552 N N . GLY A 1 199 ? 11.697 -3.505 -4.134 1.00 89.81 199 GLY A N 1
ATOM 1553 C CA . GLY A 1 199 ? 12.865 -3.036 -3.391 1.00 89.81 199 GLY A CA 1
ATOM 1554 C C . GLY A 1 199 ? 14.174 -3.192 -4.165 1.00 89.81 199 GLY A C 1
ATOM 1555 O O . GLY A 1 199 ? 14.992 -2.275 -4.145 1.00 89.81 199 GLY A O 1
ATOM 1556 N N . CYS A 1 200 ? 14.352 -4.275 -4.936 1.00 87.44 200 CYS A N 1
ATOM 1557 C CA . CYS A 1 200 ? 15.449 -4.367 -5.909 1.00 87.44 200 CYS A CA 1
ATOM 1558 C C . CYS A 1 200 ? 15.365 -3.241 -6.952 1.00 87.44 200 CYS A C 1
ATOM 1560 O O . CYS A 1 200 ? 16.347 -2.541 -7.177 1.00 87.44 200 CYS A O 1
ATOM 1562 N N . ALA A 1 201 ? 14.182 -3.012 -7.535 1.00 89.50 201 ALA A N 1
ATOM 1563 C CA . ALA A 1 201 ? 13.990 -1.943 -8.516 1.00 89.50 201 ALA A CA 1
ATOM 1564 C C . ALA A 1 201 ? 14.271 -0.551 -7.944 1.00 89.50 201 ALA A C 1
ATOM 1566 O O . ALA A 1 201 ? 14.852 0.286 -8.629 1.00 89.50 201 ALA A O 1
ATOM 1567 N N . TRP A 1 202 ? 13.849 -0.307 -6.703 1.00 92.12 202 TRP A N 1
ATOM 1568 C CA . TRP A 1 202 ? 14.131 0.932 -5.996 1.00 92.12 202 TRP A CA 1
ATOM 1569 C C . TRP A 1 202 ? 15.634 1.122 -5.844 1.00 92.12 202 TRP A C 1
ATOM 1571 O O . TRP A 1 202 ? 16.164 2.124 -6.297 1.00 92.12 202 TRP A O 1
ATOM 1581 N N . ASN A 1 203 ? 16.324 0.132 -5.282 1.00 89.69 203 ASN A N 1
ATOM 1582 C CA . ASN A 1 203 ? 17.758 0.199 -5.026 1.00 89.69 203 ASN A CA 1
ATOM 1583 C C . ASN A 1 203 ? 18.581 0.455 -6.298 1.00 89.69 203 ASN A C 1
ATOM 1585 O O . ASN A 1 203 ? 19.544 1.213 -6.265 1.00 89.69 203 ASN A O 1
ATOM 1589 N N . ASP A 1 204 ? 18.194 -0.160 -7.414 1.00 89.69 204 ASP A N 1
ATOM 1590 C CA . ASP A 1 204 ? 18.953 -0.074 -8.662 1.00 89.69 204 ASP A CA 1
ATOM 1591 C C . ASP A 1 204 ? 18.655 1.207 -9.462 1.00 89.69 204 ASP A C 1
ATOM 1593 O O . ASP A 1 204 ? 19.466 1.615 -10.292 1.00 89.69 204 ASP A O 1
ATOM 1597 N N . HIS A 1 205 ? 17.494 1.842 -9.243 1.00 92.31 205 HIS A N 1
ATOM 1598 C CA . HIS A 1 205 ? 17.004 2.948 -10.083 1.00 92.31 205 HIS A CA 1
ATOM 1599 C C . HIS A 1 205 ? 16.499 4.171 -9.305 1.00 92.31 205 HIS A C 1
ATOM 1601 O O . HIS A 1 205 ? 15.871 5.049 -9.907 1.00 92.31 205 HIS A O 1
ATOM 1607 N N . GLN A 1 206 ? 16.756 4.255 -7.995 1.00 93.56 206 GLN A N 1
ATOM 1608 C CA . GLN A 1 206 ? 16.258 5.323 -7.121 1.00 93.56 206 GLN A CA 1
ATOM 1609 C C . GLN A 1 206 ? 16.553 6.708 -7.699 1.00 93.56 206 GLN A C 1
ATOM 1611 O O . GLN A 1 206 ? 15.633 7.509 -7.839 1.00 93.56 206 GLN A O 1
ATOM 1616 N N . ASP A 1 207 ? 17.793 6.970 -8.115 1.00 94.62 207 ASP A N 1
ATOM 1617 C CA . ASP A 1 207 ? 18.204 8.279 -8.635 1.00 94.62 207 ASP A CA 1
ATOM 1618 C C . ASP A 1 207 ? 17.375 8.706 -9.850 1.00 94.62 207 ASP A C 1
ATOM 1620 O O . ASP A 1 207 ? 16.885 9.835 -9.926 1.00 94.62 207 ASP A O 1
ATOM 1624 N N . LYS A 1 208 ? 17.143 7.776 -10.785 1.00 95.19 208 LYS A N 1
ATOM 1625 C CA . LYS A 1 208 ? 16.334 8.020 -11.986 1.00 95.19 208 LYS A CA 1
ATOM 1626 C C . LYS A 1 208 ? 14.881 8.332 -11.624 1.00 95.19 208 LYS A C 1
ATOM 1628 O O . LYS A 1 208 ? 14.270 9.222 -12.219 1.00 95.19 208 LYS A O 1
ATOM 1633 N N . ILE A 1 209 ? 14.325 7.610 -10.654 1.00 95.56 209 ILE A N 1
ATOM 1634 C CA . ILE A 1 209 ? 12.945 7.788 -10.196 1.00 95.56 209 ILE A CA 1
ATOM 1635 C C . ILE A 1 209 ? 12.787 9.115 -9.443 1.00 95.56 209 ILE A C 1
ATOM 1637 O O . ILE A 1 209 ? 11.864 9.877 -9.733 1.00 95.56 209 ILE A O 1
ATOM 1641 N N . VAL A 1 210 ? 13.703 9.430 -8.525 1.00 96.25 210 VAL A N 1
ATOM 1642 C CA . VAL A 1 210 ? 13.709 10.679 -7.749 1.00 96.25 210 VAL A CA 1
ATOM 1643 C C . VAL A 1 210 ? 13.890 11.888 -8.666 1.00 96.25 210 VAL A C 1
ATOM 1645 O O . VAL A 1 210 ? 13.180 12.885 -8.511 1.00 96.25 210 VAL A O 1
ATOM 1648 N N . ALA A 1 211 ? 14.759 11.796 -9.677 1.00 96.81 211 ALA A N 1
ATOM 1649 C CA . ALA A 1 211 ? 14.898 12.835 -10.693 1.00 96.81 211 ALA A CA 1
ATOM 1650 C C . ALA A 1 211 ? 13.586 13.060 -11.465 1.00 96.81 211 ALA A C 1
ATOM 1652 O O . ALA A 1 211 ? 13.179 14.205 -11.665 1.00 96.81 211 ALA A O 1
ATOM 1653 N N . ALA A 1 212 ? 12.877 11.990 -11.843 1.00 96.62 212 ALA A N 1
ATOM 1654 C CA . ALA A 1 212 ? 11.576 12.102 -12.502 1.00 96.62 212 ALA A CA 1
ATOM 1655 C C . ALA A 1 212 ? 10.500 12.720 -11.592 1.00 96.62 212 ALA A C 1
ATOM 1657 O O . ALA A 1 212 ? 9.776 13.609 -12.036 1.00 96.62 212 ALA A O 1
ATOM 1658 N N . LEU A 1 213 ? 10.410 12.310 -10.321 1.00 97.06 213 LEU A N 1
ATO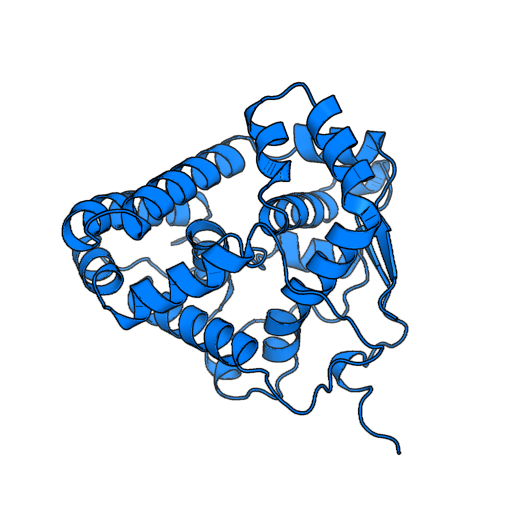M 1659 C CA . LEU A 1 213 ? 9.496 12.920 -9.344 1.00 97.06 213 LEU A CA 1
ATOM 1660 C C . LEU A 1 213 ? 9.790 14.415 -9.162 1.00 97.06 213 LEU A C 1
ATOM 1662 O O . LEU A 1 213 ? 8.868 15.229 -9.165 1.00 97.06 213 LEU A O 1
ATOM 1666 N N . THR A 1 214 ? 11.068 14.790 -9.094 1.00 97.12 214 THR A N 1
ATOM 1667 C CA . THR A 1 214 ? 11.517 16.189 -8.991 1.00 97.12 214 THR A CA 1
ATOM 1668 C C . THR A 1 214 ? 11.129 16.996 -10.229 1.00 97.12 214 THR A C 1
ATOM 1670 O O . THR A 1 214 ? 10.548 18.075 -10.119 1.00 97.12 214 THR A O 1
ATOM 1673 N N . ALA A 1 215 ? 11.345 16.440 -11.423 1.00 97.25 215 ALA A N 1
ATOM 1674 C CA . ALA A 1 215 ? 10.993 17.068 -12.695 1.00 97.25 215 ALA A CA 1
ATOM 1675 C C . ALA A 1 215 ? 9.474 17.236 -12.911 1.00 97.25 215 ALA A C 1
ATOM 1677 O O . ALA A 1 215 ? 9.051 17.932 -13.841 1.00 97.25 215 ALA A O 1
ATOM 1678 N N . THR A 1 216 ? 8.623 16.646 -12.061 1.00 96.38 216 THR A N 1
ATOM 1679 C CA . THR A 1 216 ? 7.186 16.949 -12.098 1.00 96.38 216 THR A CA 1
ATOM 1680 C C . THR A 1 216 ? 6.885 18.398 -11.713 1.00 96.38 216 THR A C 1
ATOM 1682 O O . THR A 1 216 ? 5.910 18.954 -12.224 1.00 96.38 216 THR A O 1
ATOM 1685 N N . GLY A 1 217 ? 7.712 19.003 -10.850 1.00 95.44 217 GLY A N 1
ATOM 1686 C CA . GLY A 1 217 ? 7.473 20.319 -10.257 1.00 95.44 217 GLY A CA 1
ATOM 1687 C C . GLY A 1 217 ? 6.309 20.354 -9.258 1.00 95.44 217 GLY A C 1
ATOM 1688 O O . GLY A 1 217 ? 5.834 21.435 -8.927 1.00 95.44 217 GLY A O 1
ATOM 1689 N N . GLN A 1 218 ? 5.813 19.196 -8.803 1.00 94.06 218 GLN A N 1
ATOM 1690 C CA . GLN A 1 218 ? 4.668 19.097 -7.895 1.00 94.06 218 GLN A CA 1
ATOM 1691 C C . GLN A 1 218 ? 5.118 18.608 -6.507 1.00 94.06 218 GLN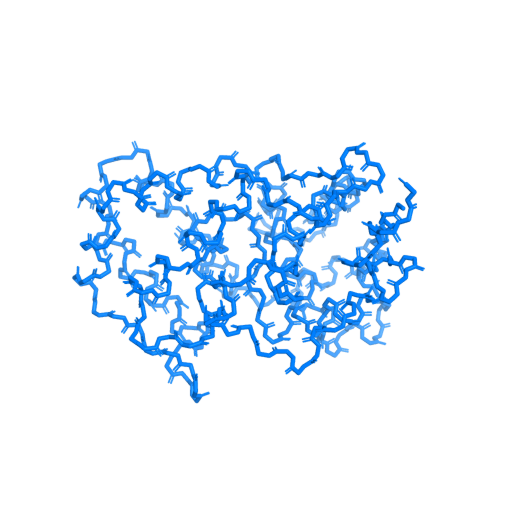 A C 1
ATOM 1693 O O . GLN A 1 218 ? 5.484 17.437 -6.375 1.00 94.06 218 GLN A O 1
ATOM 1698 N N . PRO A 1 219 ? 5.044 19.445 -5.451 1.00 92.94 219 PRO A N 1
ATOM 1699 C CA . PRO A 1 219 ? 5.563 19.097 -4.124 1.00 92.94 219 PRO A CA 1
ATOM 1700 C C . PRO A 1 219 ? 5.020 17.779 -3.554 1.00 92.94 219 PRO A C 1
ATOM 1702 O O . PRO A 1 219 ? 5.785 16.985 -3.011 1.00 92.94 219 PRO A O 1
ATOM 1705 N N . ARG A 1 220 ? 3.720 17.498 -3.732 1.00 91.50 220 ARG A N 1
ATOM 1706 C CA . ARG A 1 220 ? 3.096 16.251 -3.246 1.00 91.50 220 ARG A CA 1
ATOM 1707 C C . ARG A 1 220 ? 3.632 14.993 -3.928 1.00 91.50 220 ARG A C 1
ATOM 1709 O O . ARG A 1 220 ? 3.705 13.950 -3.288 1.00 91.50 220 ARG A O 1
ATOM 1716 N N . LEU A 1 221 ? 4.012 15.078 -5.204 1.00 95.62 221 LEU A N 1
ATOM 1717 C CA . LEU A 1 221 ? 4.633 13.959 -5.916 1.00 95.62 221 LEU A CA 1
ATOM 1718 C C . LEU A 1 221 ? 6.101 13.809 -5.518 1.00 95.62 221 LEU A C 1
ATOM 1720 O O . LEU A 1 221 ? 6.564 12.693 -5.329 1.00 95.62 221 LEU A O 1
ATOM 1724 N N . MET A 1 222 ? 6.823 14.913 -5.315 1.00 95.38 222 MET A N 1
ATOM 1725 C CA . MET A 1 222 ? 8.218 14.873 -4.858 1.00 95.38 222 MET A CA 1
ATOM 1726 C C . MET A 1 222 ? 8.375 14.142 -3.520 1.00 95.38 222 MET A C 1
ATOM 1728 O O . MET A 1 222 ? 9.312 13.366 -3.354 1.00 95.38 222 MET A O 1
ATOM 1732 N N . GLN A 1 223 ? 7.428 14.327 -2.596 1.00 94.50 223 GLN A N 1
ATOM 1733 C CA . GLN A 1 223 ? 7.419 13.631 -1.306 1.00 94.50 223 GLN A CA 1
ATOM 1734 C C . GLN A 1 223 ? 7.319 12.102 -1.442 1.00 94.50 223 GLN A C 1
ATOM 1736 O O . GLN A 1 223 ? 7.727 11.383 -0.537 1.00 94.50 223 GLN A O 1
ATOM 1741 N N . LEU A 1 224 ? 6.861 11.567 -2.581 1.00 95.50 224 LEU A N 1
ATOM 1742 C CA . LEU A 1 224 ? 6.826 10.118 -2.810 1.00 95.50 224 LEU A CA 1
ATOM 1743 C C . LEU A 1 224 ? 8.223 9.486 -2.895 1.00 95.50 224 LEU A C 1
ATOM 1745 O O . LEU A 1 224 ? 8.333 8.264 -2.835 1.00 95.50 224 LEU A O 1
ATOM 1749 N N . ALA A 1 225 ? 9.293 10.283 -2.982 1.00 93.12 225 ALA A N 1
ATOM 1750 C CA . ALA A 1 225 ? 10.669 9.795 -2.946 1.00 93.12 225 ALA A CA 1
ATOM 1751 C C . ALA A 1 225 ? 11.005 8.996 -1.669 1.00 93.12 225 ALA A C 1
ATOM 1753 O O . ALA A 1 225 ? 11.948 8.214 -1.679 1.00 93.12 225 ALA A O 1
ATOM 1754 N N . THR A 1 226 ? 10.232 9.150 -0.588 1.00 92.69 226 THR A N 1
ATOM 1755 C CA . THR A 1 226 ? 10.360 8.362 0.652 1.00 92.69 226 THR A CA 1
ATOM 1756 C C . THR A 1 226 ? 9.326 7.233 0.765 1.00 92.69 226 THR A C 1
ATOM 1758 O O . THR A 1 226 ? 9.195 6.611 1.815 1.00 92.69 226 THR A O 1
ATOM 1761 N N . HIS A 1 227 ? 8.568 6.962 -0.303 1.00 95.75 227 HIS A N 1
ATOM 1762 C CA . HIS A 1 227 ? 7.448 6.013 -0.331 1.00 95.75 227 HIS A CA 1
ATOM 1763 C C . HIS A 1 227 ? 7.528 5.099 -1.564 1.00 95.75 227 HIS A C 1
ATOM 1765 O O . HIS A 1 227 ? 6.658 5.146 -2.441 1.00 95.75 227 HIS A O 1
ATOM 1771 N N . PRO A 1 228 ? 8.563 4.245 -1.657 1.00 94.56 228 PRO A N 1
ATOM 1772 C CA . PRO A 1 228 ? 8.848 3.445 -2.847 1.00 94.56 228 PRO A CA 1
ATOM 1773 C C . PRO A 1 228 ? 7.674 2.560 -3.270 1.00 94.56 228 PRO A C 1
ATOM 1775 O O . PRO A 1 228 ? 7.335 2.514 -4.452 1.00 94.56 228 PRO A O 1
ATOM 1778 N N . ALA A 1 229 ? 6.991 1.906 -2.325 1.00 95.25 229 ALA A N 1
ATOM 1779 C CA . ALA A 1 229 ? 5.832 1.079 -2.652 1.00 95.25 229 ALA A CA 1
ATOM 1780 C C . ALA A 1 229 ? 4.721 1.890 -3.334 1.00 95.25 229 ALA A C 1
ATOM 1782 O O . ALA A 1 229 ? 4.132 1.420 -4.308 1.00 95.25 229 ALA A O 1
ATOM 1783 N N . ARG A 1 230 ? 4.479 3.128 -2.881 1.00 96.75 230 ARG A N 1
ATOM 1784 C CA . ARG A 1 230 ? 3.499 4.027 -3.498 1.00 96.75 230 ARG A CA 1
ATOM 1785 C C . ARG A 1 230 ? 3.945 4.509 -4.876 1.00 96.75 230 ARG A C 1
ATOM 1787 O O . ARG A 1 230 ? 3.121 4.588 -5.784 1.00 96.75 230 ARG A O 1
ATOM 1794 N N . VAL A 1 231 ? 5.235 4.782 -5.059 1.00 96.50 231 VAL A N 1
ATOM 1795 C CA . VAL A 1 231 ? 5.795 5.114 -6.376 1.00 96.50 231 VAL A CA 1
ATOM 1796 C C . VAL A 1 231 ? 5.539 3.988 -7.375 1.00 96.50 231 VAL A C 1
ATOM 1798 O O . VAL A 1 231 ? 5.013 4.231 -8.462 1.00 96.50 231 VAL A O 1
ATOM 1801 N N . PHE A 1 232 ? 5.858 2.747 -7.008 1.00 95.50 232 PHE A N 1
ATOM 1802 C CA . PHE A 1 232 ? 5.641 1.603 -7.891 1.00 95.50 232 PHE A CA 1
ATOM 1803 C C . PHE A 1 232 ? 4.167 1.276 -8.094 1.00 95.50 232 PHE A C 1
ATOM 1805 O O . PHE A 1 232 ? 3.796 0.879 -9.194 1.00 95.50 232 PHE A O 1
ATOM 1812 N N . ASP A 1 233 ? 3.321 1.482 -7.088 1.00 96.38 233 ASP A N 1
ATOM 1813 C CA . ASP A 1 233 ? 1.870 1.374 -7.231 1.00 96.38 233 ASP A CA 1
ATOM 1814 C C . ASP A 1 233 ? 1.350 2.305 -8.342 1.00 96.38 233 ASP A C 1
ATOM 1816 O O . ASP A 1 233 ? 0.662 1.847 -9.255 1.00 96.38 233 ASP A O 1
ATOM 1820 N N . ILE A 1 234 ? 1.791 3.570 -8.354 1.00 96.06 234 ILE A N 1
ATOM 1821 C CA . ILE A 1 234 ? 1.457 4.542 -9.407 1.00 96.06 234 ILE A CA 1
ATOM 1822 C C . ILE A 1 234 ? 2.010 4.104 -10.765 1.00 96.06 234 ILE A C 1
ATOM 1824 O O . ILE A 1 234 ? 1.278 4.098 -11.753 1.00 96.06 234 ILE A O 1
ATOM 1828 N N . LEU A 1 235 ? 3.287 3.721 -10.846 1.00 95.06 235 LEU A N 1
ATOM 1829 C CA . LEU A 1 235 ? 3.900 3.324 -12.119 1.00 95.06 235 LEU A CA 1
ATOM 1830 C C . LEU A 1 235 ? 3.224 2.087 -12.720 1.00 95.06 235 LEU A C 1
ATOM 1832 O O . LEU A 1 235 ? 2.959 2.057 -13.921 1.00 95.06 235 LEU A O 1
ATOM 1836 N N . LEU A 1 236 ? 2.901 1.088 -11.897 1.00 93.88 236 LEU A N 1
ATOM 1837 C CA . LEU A 1 236 ? 2.171 -0.107 -12.316 1.00 93.88 236 LEU A CA 1
ATOM 1838 C C . LEU A 1 236 ? 0.750 0.247 -12.763 1.00 93.88 236 LEU A C 1
ATOM 1840 O O . LEU A 1 236 ? 0.332 -0.166 -13.843 1.00 93.88 236 LEU A O 1
ATOM 1844 N N . PHE A 1 237 ? 0.031 1.065 -11.994 1.00 94.06 237 PHE A N 1
ATOM 1845 C CA . PHE A 1 237 ? -1.294 1.548 -12.378 1.00 94.06 237 PHE A CA 1
ATOM 1846 C C . PHE A 1 237 ? -1.254 2.247 -13.744 1.00 94.06 237 PHE A C 1
ATOM 1848 O O . PHE A 1 237 ? -2.011 1.918 -14.661 1.00 94.06 237 PHE A O 1
ATOM 1855 N N . MET A 1 238 ? -0.316 3.180 -13.915 1.00 94.00 238 MET A N 1
ATOM 1856 C CA . MET A 1 238 ? -0.163 3.936 -15.152 1.00 94.00 238 MET A CA 1
ATOM 1857 C C . MET A 1 238 ? 0.302 3.058 -16.309 1.00 94.00 238 MET A C 1
ATOM 1859 O O . MET A 1 238 ? -0.115 3.300 -17.442 1.00 94.00 238 MET A O 1
ATOM 1863 N N . GLN A 1 239 ? 1.068 1.997 -16.056 1.00 91.19 239 GLN A N 1
ATOM 1864 C CA . GLN A 1 239 ? 1.476 1.032 -17.078 1.00 91.19 239 GLN A CA 1
ATOM 1865 C C . GLN A 1 239 ? 0.287 0.309 -17.725 1.00 91.19 239 GLN A C 1
ATOM 1867 O O . GLN A 1 239 ? 0.354 -0.038 -18.903 1.00 91.19 239 GLN A O 1
ATOM 1872 N N . ASN A 1 240 ? -0.814 0.109 -16.997 1.00 89.19 240 ASN A N 1
ATOM 1873 C CA . ASN A 1 240 ? -2.045 -0.425 -17.580 1.00 89.19 240 ASN A CA 1
ATOM 1874 C C . ASN A 1 240 ? -2.938 0.645 -18.229 1.00 89.19 240 ASN A C 1
ATOM 1876 O O . ASN A 1 240 ? -3.848 0.327 -18.997 1.00 89.19 240 ASN A O 1
ATOM 1880 N N . SER A 1 241 ? -2.694 1.925 -17.944 1.00 80.56 241 SER A N 1
ATOM 1881 C CA . SER A 1 241 ? -3.446 3.011 -18.563 1.00 80.56 241 SER A CA 1
ATOM 1882 C C . SER A 1 241 ? -3.124 3.126 -20.059 1.00 80.56 241 SER A C 1
ATOM 1884 O O . SER A 1 241 ? -1.997 2.886 -20.505 1.00 80.56 241 SER A O 1
ATOM 1886 N N . ARG A 1 242 ? -4.111 3.561 -20.856 1.00 59.34 242 ARG A N 1
ATOM 1887 C CA . ARG A 1 242 ? -3.961 3.790 -22.309 1.00 59.34 242 ARG A CA 1
ATOM 1888 C C . ARG A 1 242 ? -2.796 4.731 -22.654 1.00 59.34 242 ARG A C 1
ATOM 1890 O O . ARG A 1 242 ? -2.291 4.686 -23.772 1.00 59.34 242 ARG A O 1
ATOM 1897 N N . THR A 1 243 ? -2.365 5.556 -21.704 1.00 55.00 243 THR A N 1
ATOM 1898 C CA . THR A 1 243 ? -1.251 6.503 -21.820 1.00 55.00 243 THR A CA 1
ATOM 1899 C C . THR A 1 243 ? 0.093 5.796 -22.042 1.00 55.00 243 THR A C 1
ATOM 1901 O O . THR A 1 243 ? 0.927 6.289 -22.799 1.00 55.00 243 THR A O 1
ATOM 1904 N N . SER A 1 244 ? 0.285 4.601 -21.474 1.00 54.88 244 SER A N 1
ATOM 1905 C CA . SER A 1 244 ? 1.541 3.840 -21.589 1.00 54.88 244 SER A CA 1
ATOM 1906 C C . SER A 1 244 ? 1.721 3.149 -22.942 1.00 54.88 244 SER A C 1
ATOM 1908 O O . SER A 1 244 ? 2.847 2.931 -23.378 1.00 54.88 244 SER A O 1
ATOM 1910 N N . ALA A 1 245 ? 0.634 2.892 -23.678 1.00 53.12 245 ALA A N 1
ATOM 1911 C CA . ALA A 1 245 ? 0.709 2.304 -25.018 1.00 53.12 245 ALA A CA 1
ATOM 1912 C C . ALA A 1 245 ? 1.438 3.205 -26.039 1.00 53.12 245 ALA A C 1
ATOM 1914 O O . ALA A 1 245 ? 1.896 2.709 -27.065 1.00 53.12 245 ALA A O 1
ATOM 1915 N N . LYS A 1 246 ? 1.557 4.514 -25.764 1.00 52.09 246 LYS A N 1
ATOM 1916 C CA . LYS A 1 246 ? 2.240 5.486 -26.636 1.00 52.09 246 LYS A CA 1
ATOM 1917 C C . LYS A 1 246 ? 3.666 5.839 -26.193 1.00 52.09 246 LYS A C 1
ATOM 1919 O O . LYS A 1 246 ? 4.457 6.240 -27.037 1.00 52.09 246 LYS A O 1
ATOM 1924 N N . ASN A 1 247 ? 3.999 5.670 -24.910 1.00 56.78 247 ASN A N 1
ATOM 1925 C CA . ASN A 1 247 ? 5.242 6.186 -24.312 1.00 56.78 247 ASN A CA 1
ATOM 1926 C C . ASN A 1 247 ? 6.261 5.094 -23.926 1.00 56.78 247 ASN A C 1
ATOM 1928 O O . ASN A 1 247 ? 7.292 5.398 -23.330 1.00 56.78 247 ASN A O 1
ATOM 1932 N N . GLY A 1 248 ? 5.990 3.831 -24.269 1.00 67.19 248 GLY A N 1
ATOM 1933 C CA . GLY A 1 248 ? 6.837 2.693 -23.906 1.00 67.19 248 GLY A CA 1
ATOM 1934 C C . GLY A 1 248 ? 6.545 2.140 -22.505 1.00 67.19 248 GLY A C 1
ATOM 1935 O O . GLY A 1 248 ? 5.731 2.674 -21.755 1.00 67.19 248 GLY A O 1
ATOM 1936 N N . ALA A 1 249 ? 7.188 1.021 -22.162 1.00 79.81 249 ALA A N 1
ATOM 1937 C CA . ALA A 1 249 ? 7.017 0.382 -20.855 1.00 79.81 249 ALA A CA 1
ATOM 1938 C C . ALA A 1 249 ? 7.641 1.244 -19.742 1.00 79.81 249 ALA A C 1
ATOM 1940 O O . ALA A 1 249 ? 8.807 1.624 -19.840 1.00 79.81 249 ALA A O 1
ATOM 1941 N N . LEU A 1 250 ? 6.882 1.510 -18.675 1.00 87.38 250 LEU A N 1
ATOM 1942 C CA . LEU A 1 250 ? 7.356 2.248 -17.496 1.00 87.38 250 LEU A CA 1
ATOM 1943 C C . LEU A 1 250 ? 8.212 1.361 -16.590 1.00 87.38 250 LEU A C 1
ATOM 1945 O O . LEU A 1 250 ? 9.177 1.831 -15.990 1.00 87.38 250 LEU A O 1
ATOM 1949 N N . LEU A 1 251 ? 7.860 0.079 -16.512 1.00 88.25 251 LEU A N 1
ATOM 1950 C CA . LEU A 1 251 ? 8.531 -0.921 -15.699 1.00 88.25 251 LEU A CA 1
ATOM 1951 C C . LEU A 1 251 ? 8.534 -2.262 -16.431 1.00 88.25 251 LEU A C 1
ATOM 1953 O O . LEU A 1 251 ? 7.476 -2.799 -16.763 1.00 88.25 251 LEU A O 1
ATOM 1957 N N . ARG A 1 252 ? 9.715 -2.850 -16.614 1.00 85.56 252 ARG A N 1
ATOM 1958 C CA . ARG A 1 252 ? 9.847 -4.272 -16.939 1.00 85.56 252 ARG A CA 1
ATOM 1959 C C . ARG A 1 252 ? 10.323 -5.024 -15.713 1.00 85.56 252 ARG A C 1
ATOM 1961 O O . ARG A 1 252 ? 11.385 -4.728 -15.184 1.00 85.56 252 ARG A O 1
ATOM 1968 N N . LEU A 1 253 ? 9.537 -6.002 -15.303 1.00 78.12 253 LEU A N 1
ATOM 1969 C CA . LEU A 1 253 ? 9.823 -6.982 -14.272 1.00 78.12 253 LEU A CA 1
ATOM 1970 C C . LEU A 1 253 ? 10.343 -8.229 -14.994 1.00 78.12 253 LEU A C 1
ATOM 1972 O O . LEU A 1 253 ? 9.596 -9.180 -15.223 1.00 78.12 253 LEU A O 1
ATOM 1976 N N . ALA A 1 254 ? 11.592 -8.190 -15.470 1.00 63.59 254 ALA A N 1
ATOM 1977 C CA . ALA A 1 254 ? 12.138 -9.295 -16.242 1.00 63.59 254 ALA A CA 1
ATOM 1978 C C . ALA A 1 254 ? 12.356 -10.498 -15.322 1.00 63.59 254 ALA A C 1
ATOM 1980 O O . ALA A 1 254 ? 13.135 -10.458 -14.363 1.00 63.59 254 ALA A O 1
ATOM 1981 N N . GLN A 1 255 ? 11.658 -11.581 -15.646 1.00 61.34 255 GLN A N 1
ATOM 1982 C CA . GLN A 1 255 ? 11.837 -12.869 -15.004 1.00 61.34 255 GLN A CA 1
ATOM 1983 C C . GLN A 1 255 ? 12.397 -13.857 -16.026 1.00 61.34 255 GLN A C 1
ATOM 1985 O O . GLN A 1 255 ? 11.803 -14.019 -17.092 1.00 61.34 255 GLN A O 1
ATOM 1990 N N . PRO A 1 256 ? 13.533 -14.511 -15.734 1.00 45.22 256 PRO A N 1
ATOM 1991 C CA . PRO A 1 256 ? 14.158 -15.435 -16.675 1.00 45.22 256 PRO A CA 1
ATOM 1992 C C . PRO A 1 256 ? 13.356 -16.731 -16.916 1.00 45.22 256 PRO A C 1
ATOM 1994 O O . PRO A 1 256 ? 13.695 -17.465 -17.836 1.00 45.22 256 PRO A O 1
ATOM 1997 N N . ASP A 1 257 ? 12.287 -17.010 -16.156 1.00 53.53 257 ASP A N 1
ATOM 1998 C CA . ASP A 1 257 ? 11.444 -18.203 -16.334 1.00 53.53 257 ASP A CA 1
ATOM 1999 C C . ASP A 1 257 ? 9.964 -17.928 -15.979 1.00 53.53 257 ASP A C 1
ATOM 2001 O O . ASP A 1 257 ? 9.654 -17.185 -15.044 1.00 53.53 257 ASP A O 1
ATOM 2005 N N . ARG A 1 258 ? 9.040 -18.593 -16.691 1.00 51.47 258 ARG A N 1
ATOM 2006 C CA . ARG A 1 258 ? 7.594 -18.680 -16.393 1.00 51.47 258 ARG A CA 1
ATOM 2007 C C . ARG A 1 258 ? 7.308 -19.305 -15.017 1.00 51.47 258 ARG A C 1
ATOM 2009 O O . ARG A 1 258 ? 6.207 -19.159 -14.496 1.00 51.47 258 ARG A O 1
ATOM 2016 N N . ASN A 1 259 ? 8.305 -19.970 -14.440 1.00 54.22 259 ASN A N 1
ATOM 2017 C CA . ASN A 1 259 ? 8.287 -20.684 -13.169 1.00 54.22 259 ASN A CA 1
ATOM 2018 C C . ASN A 1 259 ? 9.163 -20.003 -12.099 1.00 54.22 259 ASN A C 1
ATOM 2020 O O . ASN A 1 259 ? 9.790 -20.675 -11.291 1.00 54.22 259 ASN A O 1
ATOM 2024 N N . TRP A 1 260 ? 9.232 -18.672 -12.057 1.00 54.28 260 TRP A N 1
ATOM 2025 C CA . TRP A 1 260 ? 10.064 -17.935 -11.088 1.00 54.28 260 TRP A CA 1
ATOM 2026 C C . TRP A 1 260 ? 9.795 -18.277 -9.606 1.00 54.28 260 TRP A C 1
ATOM 2028 O O . TRP A 1 260 ? 10.690 -18.136 -8.781 1.00 54.28 260 TRP A O 1
ATOM 2038 N N . TYR A 1 261 ? 8.589 -18.754 -9.279 1.00 53.47 261 TYR A N 1
ATOM 2039 C CA . TYR A 1 261 ? 8.199 -19.266 -7.954 1.00 53.47 261 TYR A CA 1
ATOM 2040 C C . TYR A 1 261 ? 8.449 -20.781 -7.779 1.00 53.47 261 TYR A C 1
ATOM 2042 O O . TYR A 1 261 ? 8.232 -21.332 -6.709 1.00 53.47 261 TYR A O 1
ATOM 2050 N N . ARG A 1 262 ? 8.856 -21.473 -8.847 1.00 43.25 262 ARG A N 1
ATOM 2051 C CA . ARG A 1 262 ? 9.171 -22.913 -8.925 1.00 43.25 262 ARG A CA 1
ATOM 2052 C C . ARG A 1 262 ? 10.668 -23.186 -9.101 1.00 43.25 262 ARG A C 1
ATOM 2054 O O . ARG A 1 262 ? 11.091 -24.323 -8.923 1.00 43.25 262 ARG A O 1
ATOM 2061 N N . LEU A 1 263 ? 11.470 -22.179 -9.444 1.00 39.88 263 LEU A N 1
ATOM 2062 C CA . LEU A 1 263 ? 12.922 -22.279 -9.603 1.00 39.88 263 LEU A CA 1
ATOM 2063 C C . LEU A 1 263 ? 13.639 -22.392 -8.246 1.00 39.88 263 LEU A C 1
ATOM 2065 O O . LEU A 1 263 ? 14.497 -21.583 -7.950 1.00 39.88 263 LEU A O 1
ATOM 2069 N N . VAL A 1 264 ? 13.294 -23.380 -7.414 1.00 42.88 264 VAL A N 1
ATOM 2070 C CA . VAL A 1 264 ? 14.129 -23.878 -6.298 1.00 42.88 264 VAL A CA 1
ATOM 2071 C C . VAL A 1 264 ? 13.875 -25.377 -6.103 1.00 42.88 264 VAL A C 1
ATOM 2073 O O . VAL A 1 264 ? 13.637 -25.862 -5.006 1.00 42.88 264 VAL A O 1
ATOM 2076 N N . LEU A 1 265 ? 13.883 -26.136 -7.195 1.00 33.16 265 LEU A N 1
ATOM 2077 C CA . LEU A 1 265 ? 14.019 -27.589 -7.141 1.00 33.16 265 LEU A CA 1
ATOM 2078 C C . LEU A 1 265 ? 14.961 -28.002 -8.260 1.00 33.16 265 LEU A C 1
ATOM 2080 O O . LEU A 1 265 ? 14.505 -28.281 -9.363 1.00 33.16 265 LEU A O 1
ATOM 2084 N N . GLN A 1 266 ? 16.262 -27.956 -7.973 1.00 29.55 266 GLN A N 1
ATOM 2085 C CA . GLN A 1 266 ? 17.300 -28.839 -8.519 1.00 29.55 266 GLN A CA 1
ATOM 2086 C C . GLN A 1 266 ? 18.670 -28.354 -8.032 1.00 29.55 266 GLN A C 1
ATOM 2088 O O . GLN A 1 266 ? 19.260 -27.465 -8.639 1.00 29.55 266 GLN A O 1
ATOM 2093 N N . THR A 1 267 ? 19.106 -28.891 -6.892 1.00 31.97 267 THR A N 1
ATOM 2094 C CA . THR A 1 267 ? 20.307 -29.739 -6.709 1.00 31.97 267 THR A CA 1
ATOM 2095 C C . THR A 1 267 ? 20.439 -30.053 -5.232 1.00 31.97 267 THR A C 1
ATOM 2097 O O . THR A 1 267 ? 20.525 -29.077 -4.454 1.00 31.97 267 THR A O 1
#

Solvent-accessible surface area (backbone atoms only — not comparable to full-atom values): 14153 Å² total; per-residue (Å²): 110,79,47,62,46,72,37,56,56,70,45,49,28,50,43,63,71,69,47,66,61,67,62,54,50,50,39,52,52,42,37,52,40,38,48,52,27,72,74,50,60,35,78,77,32,21,52,61,40,27,48,52,48,51,53,45,43,42,76,74,44,39,61,44,92,93,41,41,41,68,50,57,49,68,59,27,16,59,42,50,52,34,67,70,51,44,52,47,42,51,59,41,35,70,33,19,78,61,46,54,54,75,88,56,86,67,79,61,70,88,58,83,49,72,68,44,50,52,52,54,52,45,40,50,49,40,27,66,43,43,25,51,85,49,58,50,40,40,60,25,29,37,51,45,22,40,59,19,30,47,33,48,30,61,38,74,46,30,26,46,9,36,34,77,17,49,38,77,77,42,70,90,59,76,47,38,48,76,46,63,81,38,73,84,35,72,60,39,48,52,62,62,44,45,34,28,55,52,19,42,40,42,74,78,39,43,69,61,51,44,51,19,32,51,71,57,75,41,72,79,55,37,62,38,71,62,27,53,23,55,48,50,33,50,48,21,30,38,44,52,35,80,71,25,80,78,60,51,67,52,46,34,44,44,59,94,48,102,45,72,80,59,77,73,78,89,132

Nearest PDB structures (foldseek):
  3bnx-assembly2_A  TM=1.809E-01  e=9.275E+00  Aspergillus terreus

Radius of gyration: 17.74 Å; Cα contacts (8 Å, |Δi|>4): 408; chains: 1; bounding box: 41×50×49 Å

pLDDT: mean 85.98, std 14.68, range [29.55, 98.5]

Secondary structure (DSSP, 8-state):
--EEEEPPHHHHHHHHHHS-HHHHHHHHHHHHHHHHHHHS-HHHHHHHHHHHHHHHHHHTTTTSTTPPEEPPHHHHHHHHTSHHHHHHHHHHHTTSSS-----SS---TTS--HHHHHHHHHHHHHHHHHEES--BTHHHHHHHHHHH-SS----HHHHHHHHHTT-TT-TT---BGGGGG-TTSHHHHHHHHHHHHHHHHHHHHHHHHHHHHHHT--HHHHGGGG-HHHHHHHHHHHHHSTTHHHH--SEEEE-S-TTTTT-----

Mean predicted aligned error: 6.14 Å

Foldseek 3Di:
DFDKDFADLVLLLVLLLPFDVVLLVLLVVLQVLLVCCLVDQVLVSLLVSLVSLLVSLVVVPAVHDPHFHWDDSVLLSVLSNDPLLSVLLVVLLVCQQQFAADPDDDDQLPDDDPNLVSQLVNLLSLQVRTGDPAFASLSSLVSSCSRRLRAASLDPLLLVLQVLLVVPDSPPDGLTNVCSVPCNDPSSVVSSCRSHLLSNVCVVCLVSSLVSQVVNVDPSSNVCSSRSNVSSNSLSNSSSPPSCVPRDRRMHRDDPDPPSSPPNPDD